Protein AF-A0A7C0TYN5-F1 (afdb_monomer)

Nearest PDB structures (foldseek):
  4kb2-assembly1_A  TM=3.632E-01  e=7.826E+00  Mycobacte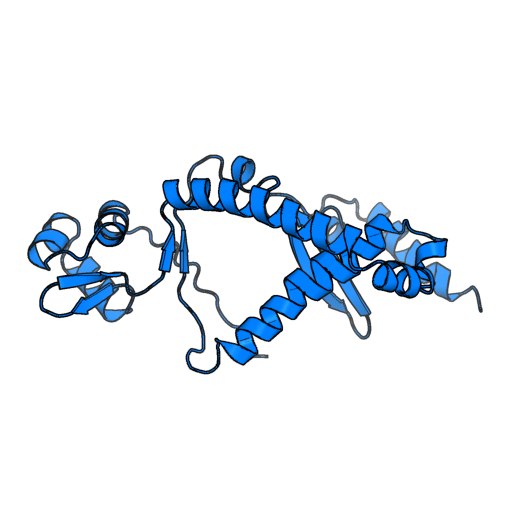rium tuberculosis
  4s3a-assembly1_A  TM=2.159E-01  e=8.878E+00  Thermus thermophilus HB8

Solvent-accessible surface area (backbone atoms only — not comparable to full-atom values): 12758 Å² total; per-residue (Å²): 134,85,83,79,80,77,76,77,74,82,65,95,55,64,62,66,50,58,56,50,32,71,77,42,68,41,42,60,72,62,50,54,75,62,40,57,65,70,61,51,53,48,35,43,75,70,49,53,30,40,81,55,96,77,24,37,28,64,56,48,52,70,40,52,55,74,52,51,55,49,49,44,57,51,48,51,58,52,48,50,52,50,50,52,50,47,65,71,69,44,56,69,54,56,60,57,56,70,70,41,75,63,54,83,80,49,54,69,68,60,52,46,42,49,51,47,51,35,43,46,60,44,55,45,39,52,54,48,46,45,68,72,70,36,79,88,43,101,70,80,64,71,52,65,60,80,59,93,63,49,50,70,62,36,48,94,64,43,68,48,70,45,77,48,76,57,92,96,42,74,46,72,39,70,40,47,76,62,53,85,53,90,34,78,67,49,34,58,74,67,65,79,42,55,73,66,58,48,49,50,54,50,47,61,64,55,63,58,76,74,62,87,126

Foldseek 3Di:
DDPDPPPPPPPPAQPVLQVVLLVHWAAPVVSCVRDPPVVVVVCCVVQQWDDDPRTIHGSAAEAEPVNLLVCQVVQVVVVVVVVVVCVVPVVVVLVVLVPDPCVVPDPSVVSCCCVPVAVPVAVVVVVVCCVPVVPPPPDGDYYYDDDPCNLVSLVVRDKYWDWDDDPPDIDIFIDRPSDQTPDPPSCVVVCVADPVRVVVVVVVVVVVVPDDD

Radius of gyration: 23.09 Å; Cα contacts (8 Å, |Δi|>4): 168; chains: 1; bounding box: 46×41×74 Å

Secondary structure (DSSP, 8-state):
------------S-HHHHHHHHH--EEHHHHHTTS-HHHHHHHHHTTSEEEETTEEEESSEEE-HHHHHHHHHHHHHHHHHHHHHHHHH-HHHHHHHTT-GGGGSS-HHHHHIIIIIIIIIIIIHHHHHHHHHSTT-S---EEE---TTHHHHHTTT-EEEEEEEETTEEEEEEEETTS---STTHHHHTT-S-HHHHHHHHHHHHGGGGS--

Sequence (213 aa):
MKTILIFLIVVSFSDVLILKLSESPISIENALRLVDKKSLDYLLQKGVLKEESGQI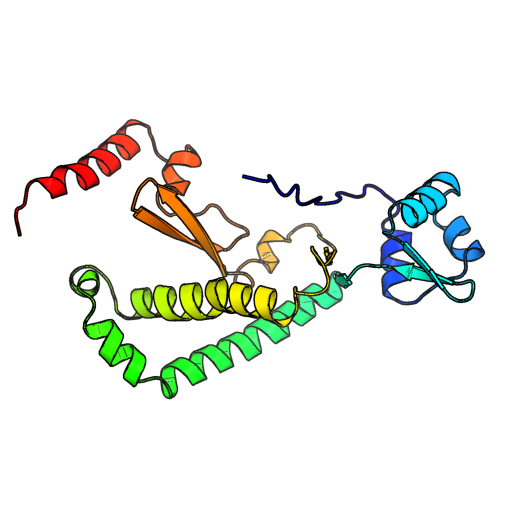KLNFCFTPWEDVLKLREIGVKYGEALAEYLIKNFRWVDDELKRLNCLRRSKLEYVRFAAVGCYALDLKFLTILENNWGKSRKFIPYAREIRDKWEEIAKDFYWGCHSAKFGNYIFYSFGNHAGSRNAFPDLVWSGKVGKEEAEVLGRALESKKTRKF

Mean predicted aligned error: 13.44 Å

Organism: Thermococcus litoralis (NCBI:txid2265)

pLDDT: mean 71.17, std 18.57, range [20.03, 96.44]

Structure (mmCIF, N/CA/C/O backbone):
data_AF-A0A7C0TYN5-F1
#
_entry.id   AF-A0A7C0TYN5-F1
#
loop_
_atom_site.group_PDB
_atom_site.id
_atom_site.type_symbol
_atom_site.label_atom_id
_atom_site.label_alt_id
_atom_site.label_comp_id
_atom_site.label_asym_id
_atom_site.label_entity_id
_atom_site.label_seq_id
_atom_site.pdbx_PDB_ins_code
_atom_site.Cartn_x
_atom_site.Cartn_y
_atom_site.Cartn_z
_atom_site.occupancy
_atom_site.B_iso_or_equiv
_atom_site.auth_seq_id
_atom_site.auth_comp_id
_atom_site.auth_asym_id
_atom_site.auth_atom_id
_atom_site.pdbx_PDB_model_num
ATOM 1 N N . MET A 1 1 ? -21.777 -2.979 -15.031 1.00 25.67 1 MET A N 1
ATOM 2 C CA . MET A 1 1 ? -20.542 -2.535 -14.351 1.00 25.67 1 MET A CA 1
ATOM 3 C C . MET A 1 1 ? -20.923 -2.232 -12.910 1.00 25.67 1 MET A C 1
ATOM 5 O O . MET A 1 1 ? -21.743 -1.349 -12.704 1.00 25.67 1 MET A O 1
ATOM 9 N N . LYS A 1 2 ? -20.498 -3.046 -11.937 1.00 20.41 2 LYS A N 1
ATOM 10 C CA . LYS A 1 2 ? -20.842 -2.801 -10.529 1.00 20.41 2 LYS A CA 1
ATOM 11 C C . LYS A 1 2 ? -19.862 -1.765 -9.996 1.00 20.41 2 LYS A C 1
ATOM 13 O O . LYS A 1 2 ? -18.687 -2.071 -9.838 1.00 20.41 2 LYS A O 1
ATOM 18 N N . THR A 1 3 ? -20.343 -0.546 -9.792 1.00 20.67 3 THR A N 1
ATOM 19 C CA . THR A 1 3 ? -19.619 0.507 -9.083 1.00 20.67 3 THR A CA 1
ATOM 20 C C . THR A 1 3 ? -19.311 -0.004 -7.681 1.00 20.67 3 THR A C 1
ATOM 22 O O . THR A 1 3 ? -20.220 -0.211 -6.878 1.00 20.67 3 THR A O 1
ATOM 25 N N . ILE A 1 4 ? -18.038 -0.285 -7.411 1.00 23.47 4 ILE A N 1
ATOM 26 C CA . ILE A 1 4 ? -17.562 -0.595 -6.067 1.00 23.47 4 ILE A CA 1
ATOM 27 C C . ILE A 1 4 ? -17.300 0.751 -5.407 1.00 23.47 4 ILE A C 1
ATOM 29 O O . ILE A 1 4 ? -16.353 1.457 -5.744 1.00 23.47 4 ILE A O 1
ATOM 33 N N . LEU A 1 5 ? -18.210 1.122 -4.513 1.00 20.03 5 LEU A N 1
ATOM 34 C CA . LEU A 1 5 ? -18.057 2.265 -3.633 1.00 20.03 5 LEU A CA 1
ATOM 35 C C . LEU A 1 5 ? -16.970 1.900 -2.612 1.00 20.03 5 LEU A C 1
ATOM 37 O O . LEU A 1 5 ? -17.215 1.128 -1.684 1.00 20.03 5 LEU A O 1
ATOM 41 N N . ILE A 1 6 ? -15.752 2.400 -2.813 1.00 27.56 6 ILE A N 1
ATOM 42 C CA . ILE A 1 6 ? -14.723 2.375 -1.775 1.00 27.56 6 ILE A CA 1
ATOM 43 C C . ILE A 1 6 ? -15.174 3.396 -0.739 1.00 27.56 6 ILE A C 1
ATOM 45 O O . ILE A 1 6 ? -15.086 4.603 -0.959 1.00 27.56 6 ILE A O 1
ATOM 49 N N . PHE A 1 7 ? -15.710 2.908 0.376 1.00 29.52 7 PHE A N 1
ATOM 50 C CA . PHE A 1 7 ? -15.892 3.729 1.560 1.00 29.52 7 PHE A CA 1
ATOM 51 C C . PHE A 1 7 ? -14.497 4.069 2.096 1.00 29.52 7 PHE A C 1
ATOM 53 O O . PHE A 1 7 ? -13.932 3.349 2.915 1.00 29.52 7 PHE A O 1
ATOM 60 N N . LEU A 1 8 ? -13.944 5.187 1.618 1.00 32.44 8 LEU A N 1
ATOM 61 C CA . LEU A 1 8 ? -13.081 6.022 2.438 1.00 32.44 8 LEU A CA 1
ATOM 62 C C . LEU A 1 8 ? -13.979 6.446 3.601 1.00 32.44 8 LEU A C 1
ATOM 64 O O . LEU A 1 8 ? -14.763 7.387 3.478 1.00 32.44 8 LEU A O 1
ATOM 68 N N . ILE A 1 9 ? -13.995 5.670 4.685 1.00 36.28 9 ILE A N 1
ATOM 69 C CA . ILE A 1 9 ? -14.694 6.117 5.877 1.00 36.28 9 ILE A CA 1
ATOM 70 C C . ILE A 1 9 ? -13.810 7.252 6.417 1.00 36.28 9 ILE A C 1
ATOM 72 O O . ILE A 1 9 ? -12.833 7.019 7.121 1.00 36.28 9 ILE A O 1
ATOM 76 N N . VAL A 1 10 ? -14.098 8.487 5.999 1.00 32.62 10 VAL A N 1
ATOM 77 C CA . VAL A 1 10 ? -13.673 9.696 6.711 1.00 32.62 10 VAL A CA 1
ATOM 78 C C . VAL A 1 10 ? -14.517 9.699 7.978 1.00 32.62 10 VAL A C 1
ATOM 80 O O . VAL A 1 10 ? -15.642 10.196 8.017 1.00 32.62 10 VAL A O 1
ATOM 83 N N . VAL A 1 11 ? -14.036 8.956 8.968 1.00 39.34 11 VAL A N 1
ATOM 84 C CA . VAL A 1 11 ? -14.734 8.692 10.223 1.00 39.34 11 VAL A CA 1
ATOM 85 C C . VAL A 1 11 ? -14.362 9.850 11.127 1.00 39.34 11 VAL A C 1
ATOM 87 O O . VAL A 1 11 ? -13.343 9.805 11.792 1.00 39.34 11 VAL A O 1
ATOM 90 N N . SER A 1 12 ? -15.174 10.906 11.132 1.00 38.81 12 SER A N 1
ATOM 91 C CA . SER A 1 12 ? -15.156 11.949 12.168 1.00 38.81 12 SER A CA 1
ATOM 92 C C . SER A 1 12 ? -15.635 11.357 13.511 1.00 38.81 12 SER A C 1
ATOM 94 O O . SER A 1 12 ? -16.656 11.765 14.063 1.00 38.81 12 SER A O 1
ATOM 96 N N . PHE A 1 13 ? -14.964 10.323 14.008 1.00 51.88 13 PHE A N 1
ATOM 97 C CA . PHE A 1 13 ? -15.187 9.765 15.338 1.00 51.88 13 PHE A CA 1
ATOM 98 C C . PHE A 1 13 ? -13.874 9.866 16.101 1.00 51.88 13 PHE A C 1
ATOM 100 O O . PHE A 1 13 ? -12.822 9.860 15.482 1.00 51.88 13 PHE A O 1
ATOM 107 N N . SER A 1 14 ? -13.962 9.968 17.429 1.00 59.72 14 SER A N 1
ATOM 108 C CA . SER A 1 14 ? -12.839 10.103 18.366 1.00 59.72 14 SER A CA 1
ATOM 109 C C . SER A 1 14 ? -11.591 9.328 17.915 1.00 59.72 14 SER A C 1
ATOM 111 O O . SER A 1 14 ? -11.487 8.122 18.160 1.00 59.72 14 SER A O 1
ATOM 113 N N . ASP A 1 15 ? -10.645 10.027 17.270 1.00 70.69 15 ASP A N 1
ATOM 114 C CA . ASP A 1 15 ? -9.353 9.480 16.822 1.00 70.69 15 ASP A CA 1
ATOM 115 C C . ASP A 1 15 ? -8.648 8.755 17.976 1.00 70.69 15 ASP A C 1
ATOM 117 O O . ASP A 1 15 ? -7.981 7.739 17.792 1.00 70.69 15 ASP A O 1
ATOM 121 N N . VAL A 1 16 ? -8.903 9.223 19.201 1.00 80.50 16 VAL A N 1
ATOM 122 C CA . VAL A 1 16 ? -8.422 8.660 20.460 1.00 80.50 16 VAL A CA 1
ATOM 123 C C . VAL A 1 16 ? -8.811 7.188 20.634 1.00 80.50 16 VAL A C 1
ATOM 125 O O . VAL A 1 16 ? -7.968 6.395 21.048 1.00 80.50 16 VAL A O 1
ATOM 128 N N . LEU A 1 17 ? -10.048 6.784 20.311 1.00 87.19 17 LEU A N 1
ATOM 129 C CA . LEU A 1 17 ? -10.463 5.381 20.445 1.00 87.19 17 LEU A CA 1
ATOM 130 C C . LEU A 1 17 ? -9.737 4.487 19.434 1.00 87.19 17 LEU A C 1
ATOM 132 O O . LEU A 1 17 ? -9.266 3.413 19.802 1.00 87.19 17 LEU A O 1
ATOM 136 N N . ILE A 1 18 ? -9.640 4.917 18.172 1.00 85.62 18 ILE A N 1
ATOM 137 C CA . ILE A 1 18 ? -8.990 4.134 17.111 1.00 85.62 18 ILE A CA 1
ATOM 138 C C . ILE A 1 18 ? -7.494 3.992 17.386 1.00 85.62 18 ILE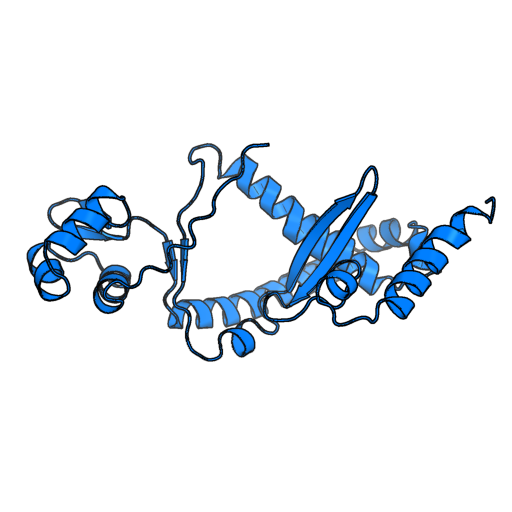 A C 1
ATOM 140 O O . ILE A 1 18 ? -6.975 2.877 17.321 1.00 85.62 18 ILE A O 1
ATOM 144 N N . LEU A 1 19 ? -6.826 5.085 17.769 1.00 83.44 19 LEU A N 1
ATOM 145 C CA . LEU A 1 19 ? -5.419 5.065 18.166 1.00 83.44 19 LEU A CA 1
ATOM 146 C C . LEU A 1 19 ? -5.208 4.130 19.360 1.00 83.44 19 LEU A C 1
ATOM 148 O O . LEU A 1 19 ? -4.352 3.250 19.300 1.00 83.44 19 LEU A O 1
ATOM 152 N N . LYS A 1 20 ? -6.050 4.213 20.400 1.00 88.44 20 LYS A N 1
ATOM 153 C CA . LYS A 1 20 ? -5.920 3.327 21.565 1.00 88.44 20 LYS A CA 1
ATOM 154 C C . LYS A 1 20 ? -6.106 1.851 21.214 1.00 88.44 20 LYS A C 1
ATOM 156 O O . LYS A 1 20 ? -5.341 1.006 21.671 1.00 88.44 20 LYS A O 1
ATOM 161 N N . LEU A 1 21 ? -7.096 1.548 20.379 1.00 90.75 21 LEU A N 1
ATOM 162 C CA . LEU A 1 21 ? -7.377 0.190 19.917 1.00 90.75 21 LEU A CA 1
ATOM 163 C C . LEU A 1 21 ? -6.322 -0.355 18.947 1.00 90.75 21 LEU A C 1
ATOM 165 O O . LEU A 1 21 ? -6.245 -1.572 18.768 1.00 90.75 21 LEU A O 1
ATOM 169 N N . SER A 1 22 ? -5.528 0.518 18.319 1.00 87.50 22 SER A N 1
ATOM 170 C CA . SER A 1 22 ? -4.391 0.108 17.492 1.00 87.50 22 SER A CA 1
ATOM 171 C C . SER A 1 22 ? -3.211 -0.409 18.315 1.00 87.50 22 SER A C 1
ATOM 173 O O . SER A 1 22 ? -2.481 -1.276 17.845 1.00 87.50 22 SER A O 1
ATOM 175 N N . GLU A 1 23 ? -3.069 0.055 19.561 1.00 89.25 23 GLU A N 1
ATOM 176 C CA . GLU A 1 23 ? -2.047 -0.432 20.491 1.00 89.25 23 GLU A CA 1
ATOM 177 C C . GLU A 1 23 ? -2.438 -1.787 21.092 1.00 89.25 23 GLU A C 1
ATOM 179 O O . GLU A 1 23 ? -1.615 -2.695 21.200 1.00 89.25 23 GLU A O 1
ATOM 184 N N . SER A 1 24 ? -3.694 -1.923 21.534 1.00 91.88 24 SER A N 1
ATOM 185 C CA . SER A 1 24 ? -4.192 -3.146 22.172 1.00 91.88 24 SER A CA 1
ATOM 186 C C . SER A 1 24 ? -5.725 -3.180 22.257 1.00 91.88 24 SER A C 1
ATOM 188 O O . SER A 1 24 ? -6.361 -2.124 22.314 1.00 91.88 24 SER A O 1
ATOM 190 N N . PRO A 1 25 ? -6.348 -4.374 22.311 1.00 95.31 25 PRO A N 1
ATOM 191 C CA . PRO A 1 25 ? -7.759 -4.503 22.666 1.00 95.31 25 PRO A CA 1
ATOM 192 C C . PRO A 1 25 ? -8.050 -3.917 24.055 1.00 95.31 25 PRO A C 1
ATOM 194 O O . PRO A 1 25 ? -7.267 -4.104 24.988 1.00 95.31 25 PRO A O 1
ATOM 197 N N . ILE A 1 26 ? -9.198 -3.258 24.220 1.00 96.25 26 ILE A N 1
ATOM 198 C CA . ILE A 1 26 ? -9.616 -2.657 25.501 1.00 96.25 26 ILE A CA 1
ATOM 199 C C . ILE A 1 26 ? -10.992 -3.174 25.928 1.00 96.25 26 ILE A C 1
ATOM 201 O O . ILE A 1 26 ? -11.762 -3.656 25.105 1.00 96.25 26 ILE A O 1
ATOM 205 N N . SER A 1 27 ? -11.337 -3.067 27.211 1.00 96.44 27 SER A N 1
ATOM 206 C CA . SER A 1 27 ? -12.680 -3.421 27.692 1.00 96.44 27 SER A CA 1
ATOM 207 C C . SER A 1 27 ? -13.756 -2.452 27.180 1.00 96.44 27 SER A C 1
ATOM 209 O O . SER A 1 27 ? -13.472 -1.287 26.890 1.00 96.44 27 SER A O 1
ATOM 211 N N . ILE A 1 28 ? -15.014 -2.908 27.146 1.00 93.81 28 ILE A N 1
ATOM 212 C CA . ILE A 1 28 ? -16.179 -2.058 26.828 1.00 93.81 28 ILE A CA 1
ATOM 213 C C . ILE A 1 28 ? -16.233 -0.835 27.755 1.00 93.81 28 ILE A C 1
ATOM 215 O O . ILE A 1 28 ? -16.474 0.280 27.300 1.00 93.81 28 ILE A O 1
ATOM 219 N N . GLU A 1 29 ? -15.954 -1.023 29.048 1.00 94.62 29 GLU A N 1
ATOM 220 C CA . GLU A 1 29 ? -15.945 0.065 30.030 1.00 94.62 29 GLU A CA 1
ATOM 221 C C . GLU A 1 29 ? -14.910 1.144 29.681 1.00 94.62 29 GLU A C 1
ATOM 223 O O . GLU A 1 29 ? -15.222 2.332 29.713 1.00 94.62 29 GLU A O 1
ATOM 228 N N . ASN A 1 30 ? -13.698 0.745 29.283 1.00 94.50 30 ASN A N 1
ATOM 229 C CA . ASN A 1 30 ? -12.665 1.690 28.866 1.00 94.50 30 ASN A CA 1
ATOM 230 C C . ASN A 1 30 ? -13.026 2.388 27.550 1.00 94.50 30 ASN A C 1
ATOM 232 O O . ASN A 1 30 ? -12.763 3.580 27.410 1.00 94.50 30 ASN A O 1
ATOM 236 N N . ALA A 1 31 ? -13.666 1.687 26.609 1.00 92.19 31 ALA A N 1
ATOM 237 C CA . ALA A 1 31 ? -14.149 2.298 25.373 1.00 92.19 31 ALA A CA 1
ATOM 238 C C . ALA A 1 31 ? -15.224 3.368 25.645 1.00 92.19 31 ALA A C 1
ATOM 240 O O . ALA A 1 31 ? -15.156 4.457 25.078 1.00 92.19 31 ALA A O 1
ATOM 241 N N . LEU A 1 32 ? -16.156 3.111 26.571 1.00 92.94 32 LEU A N 1
ATOM 242 C CA . LEU A 1 32 ? -17.206 4.060 26.973 1.00 92.94 32 LEU A CA 1
ATOM 243 C C . LEU A 1 32 ? -16.678 5.305 27.711 1.00 92.94 32 LEU A C 1
ATOM 245 O O . LEU A 1 32 ? -17.401 6.290 27.840 1.00 92.94 32 LEU A O 1
ATOM 249 N N . ARG A 1 33 ? -15.422 5.291 28.180 1.00 93.44 33 ARG A N 1
ATOM 250 C CA . ARG A 1 33 ? -14.734 6.492 28.695 1.00 93.44 33 ARG A CA 1
ATOM 251 C C . ARG A 1 33 ? -14.182 7.384 27.576 1.00 93.44 33 ARG A C 1
ATOM 253 O O . ARG A 1 33 ? -13.873 8.542 27.834 1.00 93.44 33 ARG A O 1
ATOM 260 N N . LEU A 1 34 ? -14.031 6.850 26.360 1.00 89.81 34 LEU A N 1
ATOM 261 C CA . LEU A 1 34 ? -13.448 7.540 25.200 1.00 89.81 34 LEU A CA 1
ATOM 262 C C . LEU A 1 34 ? -14.495 8.002 24.181 1.00 89.81 34 LEU A C 1
ATOM 264 O O . LEU A 1 34 ? -14.251 8.952 23.435 1.00 89.81 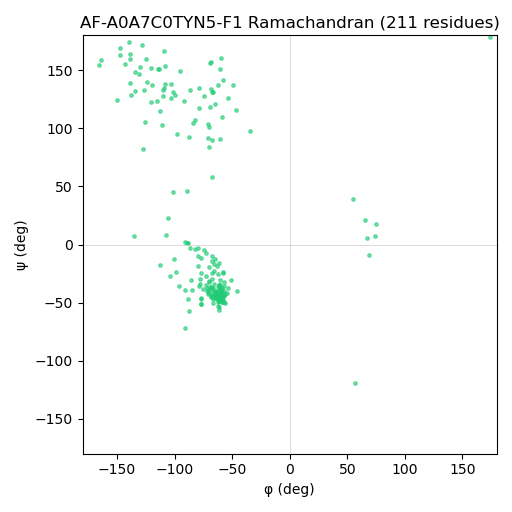34 LEU A O 1
ATOM 268 N N . VAL A 1 35 ? -15.632 7.308 24.115 1.00 89.44 35 VAL A N 1
ATOM 269 C CA . VAL A 1 35 ? -16.749 7.601 23.211 1.00 89.44 35 VAL A CA 1
ATOM 270 C C . VAL A 1 35 ? -18.081 7.340 23.899 1.00 89.44 35 VAL A C 1
ATOM 272 O O . VAL A 1 35 ? -18.180 6.512 24.802 1.00 89.44 35 VAL A O 1
ATOM 275 N N . ASP A 1 36 ? -19.133 8.007 23.435 1.00 90.50 36 ASP A N 1
ATOM 276 C CA . ASP A 1 36 ? -20.482 7.725 23.905 1.00 90.50 36 ASP A CA 1
ATOM 277 C C . ASP A 1 36 ? -20.977 6.347 23.423 1.00 90.50 36 ASP A C 1
ATOM 279 O O . ASP A 1 36 ? -20.546 5.809 22.396 1.00 90.50 36 ASP A O 1
ATOM 283 N N . LYS A 1 37 ? -21.938 5.783 24.161 1.00 92.81 37 LYS A N 1
ATOM 284 C CA . LYS A 1 37 ? -22.496 4.454 23.886 1.00 92.81 37 LYS A CA 1
ATOM 285 C C . LYS A 1 37 ? -23.080 4.325 22.477 1.00 92.81 37 LYS A C 1
ATOM 287 O O . LYS A 1 37 ? -22.880 3.302 21.833 1.00 92.81 37 LYS A O 1
ATOM 292 N N . LYS A 1 38 ? -23.768 5.357 21.974 1.00 90.94 38 LYS A N 1
ATOM 293 C CA . LYS A 1 38 ? -24.406 5.317 20.650 1.00 90.94 38 LYS A CA 1
ATOM 294 C C . LYS A 1 38 ? -23.353 5.209 19.546 1.00 90.94 38 LYS A C 1
ATOM 296 O O . LYS A 1 38 ? -23.543 4.447 18.599 1.00 90.94 38 LYS A O 1
ATOM 301 N N . SER A 1 39 ? -22.242 5.933 19.680 1.00 86.88 39 SER A N 1
ATOM 302 C CA . SER A 1 39 ? -21.096 5.829 18.771 1.00 86.88 39 SER A CA 1
ATOM 303 C C . SER A 1 39 ? -20.430 4.454 18.838 1.00 86.88 39 SER A C 1
ATOM 305 O O . SER A 1 39 ? -20.151 3.862 17.794 1.00 86.88 39 SER A O 1
ATOM 307 N N . LEU A 1 40 ? -20.217 3.912 20.042 1.00 89.69 40 LEU A N 1
ATOM 308 C CA . LEU A 1 40 ? -19.617 2.586 20.219 1.00 89.69 40 LEU A CA 1
ATOM 309 C C . LEU A 1 40 ? -20.472 1.474 19.590 1.00 89.69 40 LEU A C 1
ATOM 311 O O . LEU A 1 40 ? -19.963 0.670 18.805 1.00 89.69 40 LEU A O 1
ATOM 315 N N . ASP A 1 41 ? -21.776 1.481 19.877 1.00 91.44 41 ASP A N 1
ATOM 316 C CA . ASP A 1 41 ? -22.745 0.523 19.338 1.00 91.44 41 ASP A CA 1
ATOM 317 C C . ASP A 1 41 ? -22.791 0.594 17.804 1.00 91.44 41 ASP A C 1
ATOM 319 O O . ASP A 1 41 ? -22.803 -0.436 17.126 1.00 91.44 41 ASP A O 1
ATOM 323 N N . TYR A 1 42 ? -22.742 1.804 17.234 1.00 86.31 42 TYR A N 1
ATOM 324 C CA . TYR A 1 42 ? -22.676 2.000 15.785 1.00 86.31 42 TYR A CA 1
ATOM 325 C C . TYR A 1 42 ? -21.420 1.363 15.172 1.00 86.31 42 TYR A C 1
ATOM 327 O O . TYR A 1 42 ? -21.513 0.665 14.160 1.00 86.31 42 TYR A O 1
ATOM 335 N N . LEU A 1 43 ? -20.245 1.564 15.775 1.00 85.44 43 LEU A N 1
ATOM 336 C CA . LEU A 1 43 ? -18.982 1.027 15.258 1.00 85.44 43 LEU A CA 1
ATOM 337 C C . LEU A 1 43 ? -18.928 -0.510 15.312 1.00 85.44 43 LEU A C 1
ATOM 339 O O . LEU A 1 43 ? -18.424 -1.138 14.375 1.00 85.44 43 LEU A O 1
ATOM 343 N N . LEU A 1 44 ? -19.492 -1.117 16.361 1.00 89.62 44 LEU A N 1
ATOM 344 C CA . LEU A 1 44 ? -19.674 -2.570 16.463 1.00 89.62 44 LEU A CA 1
ATOM 345 C C . LEU A 1 44 ? -20.678 -3.078 15.418 1.00 89.62 44 LEU A C 1
ATOM 347 O O . LEU A 1 44 ? -20.382 -4.018 14.681 1.00 89.62 44 LEU A O 1
ATOM 351 N N . GLN A 1 45 ? -21.828 -2.410 15.276 1.00 87.62 45 GLN A N 1
ATOM 352 C CA . GLN A 1 45 ? -22.858 -2.769 14.295 1.00 87.62 45 GLN A CA 1
ATOM 353 C C . GLN A 1 45 ? -22.334 -2.705 12.852 1.00 87.62 45 GLN A C 1
ATOM 355 O O . GLN A 1 45 ? -22.700 -3.530 12.014 1.00 87.62 45 GLN A O 1
ATOM 360 N N . LYS A 1 46 ? -21.477 -1.726 12.540 1.00 80.81 46 LYS A N 1
ATOM 361 C CA . LYS A 1 46 ? -20.845 -1.587 11.219 1.00 80.81 46 LYS A CA 1
ATOM 362 C C . LYS A 1 46 ? -19.658 -2.525 11.008 1.00 80.81 46 LYS A C 1
ATOM 364 O O . LYS A 1 46 ? -19.098 -2.535 9.914 1.00 80.81 46 LYS A O 1
ATOM 369 N N . GLY A 1 47 ? -19.278 -3.309 12.018 1.00 81.50 47 GLY A N 1
ATOM 370 C CA . GLY A 1 47 ? -18.140 -4.218 11.950 1.00 81.50 47 GLY A CA 1
ATOM 371 C C . GLY A 1 47 ? -16.800 -3.498 11.810 1.00 81.50 47 GLY A C 1
ATOM 372 O O . GLY A 1 47 ? -15.843 -4.108 11.338 1.00 81.50 47 GLY A O 1
ATOM 373 N N . VAL A 1 48 ? -16.734 -2.217 12.194 1.00 82.88 48 VAL A N 1
ATOM 374 C CA . VAL A 1 48 ? -15.481 -1.453 12.320 1.00 82.88 48 VAL A CA 1
ATOM 375 C C . VAL A 1 48 ? -14.718 -1.951 13.546 1.00 82.88 48 VAL A C 1
ATOM 377 O O . VAL A 1 48 ? -13.503 -2.141 13.503 1.00 82.88 48 VAL A O 1
ATOM 380 N N . LEU A 1 49 ? -15.461 -2.227 14.617 1.00 89.12 49 LEU A N 1
ATOM 381 C CA . LEU A 1 49 ? -14.972 -2.862 15.830 1.00 89.12 49 LEU A CA 1
ATOM 382 C C . LEU A 1 49 ? -15.500 -4.292 15.921 1.00 89.12 49 LEU A C 1
ATOM 384 O O . LEU A 1 49 ? -16.561 -4.614 15.383 1.00 89.12 49 LEU A O 1
ATOM 388 N N . LYS A 1 50 ? -14.757 -5.148 16.618 1.00 93.50 50 LYS A N 1
ATOM 389 C CA . LYS A 1 50 ? -15.173 -6.507 16.962 1.00 93.50 50 LYS A CA 1
ATOM 390 C C . LYS A 1 50 ? -15.039 -6.699 18.463 1.00 93.50 50 LYS A C 1
ATOM 392 O O . LYS A 1 50 ? -13.995 -6.378 19.028 1.00 93.50 50 LYS A O 1
ATOM 397 N N . GLU A 1 51 ? -16.073 -7.265 19.070 1.00 94.88 51 GLU A N 1
ATOM 398 C CA . GLU A 1 51 ? -15.995 -7.795 20.424 1.00 94.88 51 GLU A CA 1
ATOM 399 C C . GLU A 1 51 ? -15.495 -9.245 20.393 1.00 94.88 51 GLU A C 1
ATOM 401 O O . GLU A 1 51 ? -15.945 -10.067 19.588 1.00 94.88 51 GLU A O 1
ATOM 406 N N . GLU A 1 52 ? -14.531 -9.553 21.251 1.00 93.12 52 GLU A N 1
ATOM 407 C CA . GLU A 1 52 ? -13.989 -10.892 21.436 1.00 93.12 52 GLU A CA 1
ATOM 408 C C . GLU A 1 52 ? -13.521 -11.035 22.885 1.00 93.12 52 GLU A C 1
ATOM 410 O O . 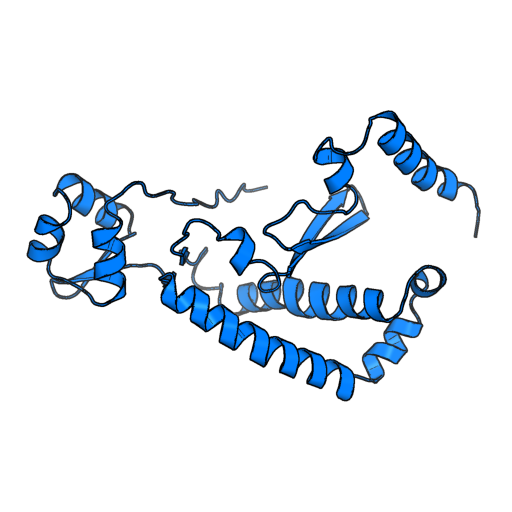GLU A 1 52 ? -12.736 -10.225 23.373 1.00 93.12 52 GLU A O 1
ATOM 415 N N . SER A 1 53 ? -14.027 -12.051 23.589 1.00 90.75 53 SER A N 1
ATOM 416 C CA . SER A 1 53 ? -13.648 -12.339 24.981 1.00 90.75 53 SER A CA 1
ATOM 417 C C . SER A 1 53 ? -13.821 -11.148 25.945 1.00 90.75 53 SER A C 1
ATOM 419 O O . SER A 1 53 ? -12.980 -10.917 26.809 1.00 90.75 53 SER A O 1
ATOM 421 N N . GLY A 1 54 ? -14.899 -10.367 25.788 1.00 88.44 54 GLY A N 1
ATOM 422 C CA . GLY A 1 54 ? -15.194 -9.191 26.625 1.00 88.44 54 GLY A CA 1
ATOM 423 C C . GLY A 1 54 ? -14.314 -7.963 26.346 1.00 88.44 54 GLY A C 1
ATOM 424 O O . GLY A 1 54 ? -14.384 -6.967 27.070 1.00 88.44 54 GLY A O 1
ATOM 425 N N . GLN A 1 55 ? -13.487 -8.019 25.301 1.00 95.75 55 GLN A N 1
ATOM 426 C CA . GLN A 1 55 ? -12.675 -6.906 24.823 1.00 95.75 55 GLN A CA 1
ATOM 427 C C . GLN A 1 55 ? -13.138 -6.464 23.439 1.00 95.75 55 GLN A C 1
ATOM 429 O O . GLN A 1 55 ? -13.627 -7.256 22.638 1.00 95.75 55 GLN A O 1
ATOM 434 N N . ILE A 1 56 ? -12.938 -5.188 23.145 1.00 95.19 56 ILE A N 1
ATOM 435 C CA . ILE A 1 56 ? -13.166 -4.580 21.843 1.00 95.19 56 ILE A CA 1
ATOM 436 C C . ILE A 1 56 ? -11.814 -4.384 21.161 1.00 95.19 56 ILE A C 1
ATOM 438 O O . ILE A 1 56 ? -10.848 -3.946 21.787 1.00 95.19 56 ILE A O 1
ATOM 442 N N . LYS A 1 57 ? -11.757 -4.678 19.863 1.00 94.69 57 LYS A N 1
ATOM 443 C CA . LYS A 1 57 ? -10.596 -4.430 19.001 1.00 94.69 57 LYS A CA 1
ATOM 444 C C . LYS A 1 57 ? -11.005 -3.898 17.632 1.00 94.69 57 LYS A C 1
ATOM 446 O O . LYS A 1 57 ? -12.163 -4.033 17.229 1.00 94.69 57 LYS A O 1
ATOM 451 N N . LEU A 1 58 ? -10.043 -3.341 16.897 1.00 89.69 58 LEU A N 1
ATOM 452 C CA . LEU A 1 58 ? -10.235 -3.011 15.485 1.00 89.69 58 LEU A CA 1
ATOM 453 C C . LEU A 1 58 ? -10.500 -4.288 14.680 1.00 89.69 58 LEU A C 1
ATOM 455 O O . LEU A 1 58 ? -9.841 -5.314 14.862 1.00 89.69 58 LEU A O 1
ATOM 459 N N . ASN A 1 59 ? -11.458 -4.217 13.761 1.00 87.62 59 ASN A N 1
ATOM 460 C CA . ASN A 1 59 ? -11.780 -5.304 12.836 1.00 87.62 59 ASN A CA 1
ATOM 461 C C . ASN A 1 59 ? -11.274 -5.015 11.409 1.00 87.62 59 ASN A C 1
ATOM 463 O O . ASN A 1 59 ? -11.783 -5.541 10.418 1.00 87.62 59 ASN A O 1
ATOM 467 N N . PHE A 1 60 ? -10.268 -4.150 11.305 1.00 79.19 60 PHE A N 1
ATOM 468 C CA . PHE A 1 60 ? -9.614 -3.752 10.067 1.00 79.19 60 PHE A CA 1
ATOM 469 C C . PHE A 1 60 ? -8.133 -3.466 10.327 1.00 79.19 60 PHE A C 1
ATOM 471 O O . PHE A 1 60 ? -7.715 -3.307 11.474 1.00 79.19 60 PHE A O 1
ATOM 478 N N . CYS A 1 61 ? -7.334 -3.423 9.261 1.00 76.50 61 CYS A N 1
ATOM 479 C CA . CYS A 1 61 ? -5.928 -3.056 9.377 1.00 76.50 61 CYS A CA 1
ATOM 480 C C . CYS A 1 61 ? -5.815 -1.534 9.495 1.00 76.50 61 CYS A C 1
ATOM 482 O O . CYS A 1 61 ? -6.213 -0.817 8.578 1.00 76.50 61 CYS A O 1
ATOM 484 N N . PHE A 1 62 ? -5.293 -1.050 10.617 1.00 79.00 62 PHE A N 1
ATOM 485 C CA . PHE A 1 62 ? -4.975 0.357 10.812 1.00 79.00 62 PHE A CA 1
ATOM 486 C C . PHE A 1 62 ? -3.461 0.537 10.827 1.00 79.00 62 PHE A C 1
ATOM 488 O O . PHE A 1 62 ? -2.761 -0.234 11.478 1.00 79.00 62 PHE A O 1
ATOM 495 N N . THR A 1 63 ? -2.962 1.538 10.109 1.00 77.06 63 THR A N 1
ATOM 496 C CA . THR A 1 63 ? -1.552 1.936 10.146 1.00 77.06 63 THR A CA 1
ATOM 497 C C . THR A 1 63 ? -1.437 3.306 10.817 1.00 77.06 63 THR A C 1
ATOM 499 O O . THR A 1 63 ? -1.753 4.312 10.170 1.00 77.06 63 THR A O 1
ATOM 502 N N . PRO A 1 64 ? -1.004 3.357 12.090 1.00 81.00 64 PRO A N 1
ATOM 503 C CA . PRO A 1 64 ? -0.675 4.607 12.765 1.00 81.00 64 PRO A CA 1
ATOM 504 C C . PRO A 1 64 ? 0.443 5.363 12.043 1.00 81.00 64 PRO A C 1
ATOM 506 O O . PRO A 1 64 ? 1.208 4.782 11.264 1.00 81.00 64 PRO A O 1
ATOM 509 N N . TRP A 1 65 ? 0.565 6.661 12.302 1.00 79.94 65 TRP A N 1
ATOM 510 C CA . TRP A 1 65 ? 1.499 7.523 11.576 1.00 79.94 65 TRP A CA 1
ATOM 511 C C . TRP A 1 65 ? 2.965 7.086 11.681 1.00 79.94 65 TRP A C 1
ATOM 513 O O . TRP A 1 65 ? 3.709 7.039 10.704 1.00 79.94 65 TRP A O 1
ATOM 523 N N . GLU A 1 66 ? 3.384 6.712 12.874 1.00 83.31 66 GLU A N 1
ATOM 524 C CA . GLU A 1 66 ? 4.693 6.162 13.198 1.00 83.31 66 GLU A CA 1
ATOM 525 C C . GLU A 1 66 ? 5.005 4.897 12.394 1.00 83.31 66 GLU A C 1
ATOM 527 O O . GLU A 1 66 ? 6.143 4.704 11.966 1.00 83.31 66 GLU A O 1
ATOM 532 N N . ASP A 1 67 ? 4.001 4.067 12.119 1.00 83.12 67 ASP A N 1
ATOM 533 C CA . ASP A 1 67 ? 4.170 2.889 11.276 1.00 83.12 67 ASP A CA 1
ATOM 534 C C . ASP A 1 67 ? 4.209 3.256 9.794 1.00 83.12 67 ASP A C 1
ATOM 536 O O . ASP A 1 67 ? 4.987 2.664 9.050 1.00 83.12 67 ASP A O 1
ATOM 540 N N . VAL A 1 68 ? 3.468 4.280 9.360 1.00 78.31 68 VAL A N 1
ATOM 541 C CA . VAL A 1 68 ? 3.606 4.849 8.009 1.00 78.31 68 VAL A CA 1
ATOM 542 C C . VAL A 1 68 ? 5.045 5.323 7.763 1.00 78.31 68 VAL A C 1
ATOM 544 O O . VAL A 1 68 ? 5.620 5.023 6.715 1.00 78.31 68 VAL A O 1
ATOM 547 N N . LEU A 1 69 ? 5.658 6.014 8.729 1.00 82.62 69 LEU A N 1
ATOM 548 C CA . LEU A 1 69 ? 7.045 6.483 8.622 1.00 82.62 69 LEU A CA 1
ATOM 549 C C . LEU A 1 69 ? 8.048 5.322 8.547 1.00 82.62 69 LEU A C 1
ATOM 551 O O . LEU A 1 69 ? 8.952 5.348 7.710 1.00 82.62 69 LEU A O 1
ATOM 555 N N . LYS A 1 70 ? 7.859 4.273 9.357 1.00 85.19 70 LYS A N 1
ATOM 556 C CA . LYS A 1 70 ? 8.687 3.055 9.289 1.00 85.19 70 LYS A CA 1
ATOM 557 C C . LYS A 1 70 ? 8.513 2.323 7.962 1.00 85.19 70 LYS A C 1
ATOM 559 O O . LYS A 1 70 ? 9.495 1.902 7.357 1.00 85.19 70 LYS A O 1
ATOM 564 N N . LEU A 1 71 ? 7.274 2.179 7.488 1.00 78.62 71 LEU A N 1
ATOM 565 C CA . LEU A 1 71 ? 6.976 1.558 6.198 1.00 78.62 71 LEU A CA 1
ATOM 566 C C . LEU A 1 71 ? 7.619 2.330 5.051 1.00 78.62 71 LEU A C 1
ATOM 568 O O . LEU A 1 71 ? 8.079 1.704 4.101 1.00 78.62 71 LEU A O 1
ATOM 572 N N . ARG A 1 72 ? 7.706 3.660 5.151 1.00 78.31 72 ARG A N 1
ATOM 573 C CA . ARG A 1 72 ? 8.463 4.476 4.202 1.00 78.31 72 ARG A CA 1
ATOM 574 C C . ARG A 1 72 ? 9.939 4.121 4.192 1.00 78.31 72 ARG A C 1
ATOM 576 O O . ARG A 1 72 ? 10.481 3.836 3.129 1.00 78.31 72 ARG A O 1
ATOM 583 N N . GLU A 1 73 ? 10.581 4.127 5.353 1.00 83.12 73 GLU A N 1
ATOM 584 C CA . GLU A 1 73 ? 12.008 3.811 5.469 1.00 83.12 73 GLU A CA 1
ATOM 585 C C . GLU A 1 73 ? 12.327 2.403 4.940 1.00 83.12 73 GLU A C 1
ATOM 587 O O . GLU A 1 73 ? 13.203 2.224 4.091 1.00 83.12 73 GLU A O 1
ATOM 592 N N . ILE A 1 74 ? 11.561 1.409 5.395 1.00 83.19 74 ILE A N 1
ATOM 593 C CA . ILE A 1 74 ? 11.689 0.009 4.982 1.00 83.19 74 ILE A CA 1
ATOM 594 C C . ILE A 1 74 ? 11.402 -0.122 3.482 1.00 83.19 74 ILE A C 1
ATOM 596 O O . ILE A 1 74 ? 12.187 -0.721 2.747 1.00 83.19 74 ILE A O 1
ATOM 600 N N . GLY A 1 75 ? 10.292 0.450 3.018 1.00 80.50 75 GLY A N 1
ATOM 601 C CA . GLY A 1 75 ? 9.833 0.351 1.638 1.00 80.50 75 GLY A CA 1
ATOM 602 C C . GLY A 1 75 ? 10.826 0.939 0.642 1.00 80.50 75 GLY A C 1
ATOM 603 O O . GLY A 1 75 ? 11.110 0.290 -0.361 1.00 80.50 75 GLY A O 1
ATOM 604 N N . VAL A 1 76 ? 11.409 2.106 0.938 1.00 80.56 76 VAL A N 1
ATOM 605 C CA . VAL A 1 76 ? 12.456 2.711 0.096 1.00 80.56 76 VAL A CA 1
ATOM 606 C C . VAL A 1 76 ? 13.679 1.798 0.042 1.00 80.56 76 VAL A C 1
ATOM 608 O O . VAL A 1 76 ? 14.078 1.382 -1.042 1.00 80.56 76 VAL A O 1
ATOM 611 N N . LYS A 1 77 ? 14.209 1.392 1.202 1.00 83.88 77 LYS A N 1
ATOM 612 C CA . LYS A 1 77 ? 15.415 0.555 1.283 1.00 83.88 77 LYS A CA 1
ATOM 613 C C . LYS A 1 77 ? 15.280 -0.755 0.504 1.00 83.88 77 LYS A C 1
ATOM 615 O O . LYS A 1 77 ? 16.161 -1.122 -0.273 1.00 83.88 77 LYS A O 1
ATOM 620 N N . TYR A 1 78 ? 14.197 -1.496 0.733 1.00 83.69 78 TYR A N 1
ATOM 621 C CA . TYR A 1 78 ? 13.996 -2.785 0.070 1.00 83.69 78 TYR A CA 1
ATOM 622 C C . TYR A 1 78 ? 13.523 -2.629 -1.378 1.00 83.69 78 TYR A C 1
ATOM 624 O O . TYR A 1 78 ? 13.847 -3.476 -2.210 1.00 83.69 78 TYR A O 1
ATOM 632 N N . GLY A 1 79 ? 12.802 -1.552 -1.695 1.00 81.00 79 GLY A N 1
ATOM 633 C CA . GLY A 1 79 ? 12.406 -1.212 -3.059 1.00 81.00 79 GLY A CA 1
ATOM 634 C C . GLY A 1 79 ? 13.612 -0.918 -3.950 1.00 81.00 79 GLY A C 1
ATOM 635 O O . GLY A 1 79 ? 13.707 -1.474 -5.044 1.00 81.00 79 GLY A O 1
ATOM 636 N N . GLU A 1 80 ? 14.567 -0.123 -3.463 1.00 83.25 80 GLU A N 1
ATOM 637 C CA . GLU A 1 80 ? 15.831 0.152 -4.156 1.00 83.25 80 GLU A CA 1
ATOM 638 C C . GLU A 1 80 ? 16.646 -1.129 -4.357 1.00 83.25 80 GLU A C 1
ATOM 640 O O . GLU A 1 80 ? 17.035 -1.441 -5.483 1.00 83.25 80 GLU A O 1
ATOM 645 N N . ALA A 1 81 ? 16.812 -1.938 -3.305 1.00 85.75 81 ALA A N 1
ATOM 646 C CA . ALA A 1 81 ? 17.531 -3.208 -3.399 1.00 85.75 81 ALA A CA 1
ATOM 647 C C . ALA A 1 81 ? 16.889 -4.178 -4.411 1.00 85.75 81 ALA A C 1
ATOM 649 O O . ALA A 1 81 ? 17.590 -4.847 -5.176 1.00 85.75 81 ALA A O 1
ATOM 650 N N . LEU A 1 82 ? 15.552 -4.248 -4.451 1.00 84.19 82 LEU A N 1
ATOM 651 C CA . LEU A 1 82 ? 14.831 -5.038 -5.448 1.00 84.19 82 LEU A CA 1
ATOM 652 C C . LEU A 1 82 ? 15.064 -4.487 -6.860 1.00 84.19 82 LEU A C 1
ATOM 654 O O . LEU A 1 82 ? 15.333 -5.261 -7.778 1.00 84.19 82 LEU A O 1
ATOM 658 N N . ALA A 1 83 ? 14.992 -3.168 -7.044 1.00 81.06 83 ALA A N 1
ATOM 659 C CA . ALA A 1 83 ? 15.235 -2.538 -8.337 1.00 81.06 83 ALA A CA 1
ATOM 660 C C . ALA A 1 83 ? 16.659 -2.820 -8.850 1.00 81.06 83 ALA A C 1
ATOM 662 O O . ALA A 1 83 ? 16.826 -3.233 -10.001 1.00 81.06 83 ALA A O 1
ATOM 663 N N . GLU A 1 84 ? 17.675 -2.682 -7.996 1.00 85.44 84 GLU A N 1
ATOM 664 C CA . GLU A 1 84 ? 19.065 -3.016 -8.320 1.00 85.44 84 GLU A CA 1
ATOM 665 C C . GLU A 1 84 ? 19.230 -4.493 -8.682 1.00 85.44 84 GLU A C 1
ATOM 667 O O . GLU A 1 84 ? 19.873 -4.828 -9.685 1.00 85.44 84 GLU A O 1
ATOM 672 N N . TYR A 1 85 ? 18.614 -5.387 -7.902 1.00 87.62 85 TYR A N 1
ATOM 673 C CA . TYR A 1 85 ? 18.625 -6.817 -8.184 1.00 87.62 85 TYR A CA 1
ATOM 674 C C . TYR A 1 85 ? 18.028 -7.117 -9.563 1.00 87.62 85 TYR A C 1
ATOM 676 O O . TYR A 1 85 ? 18.631 -7.860 -10.343 1.00 87.62 85 TYR A O 1
ATOM 684 N N . LEU A 1 86 ? 16.879 -6.521 -9.894 1.00 83.62 86 LEU A N 1
ATOM 685 C CA . LEU A 1 86 ? 16.228 -6.706 -11.191 1.00 83.62 86 LEU A CA 1
ATOM 686 C C . LEU A 1 86 ? 17.111 -6.191 -12.332 1.00 83.62 86 LEU A C 1
ATOM 688 O O . LEU A 1 86 ? 17.337 -6.916 -13.297 1.00 83.62 86 LEU A O 1
ATOM 692 N N . ILE A 1 87 ? 17.685 -4.993 -12.201 1.00 79.50 87 ILE A N 1
ATOM 693 C CA . ILE A 1 87 ? 18.594 -4.424 -13.210 1.00 79.50 87 ILE A CA 1
ATOM 694 C C . ILE A 1 87 ? 19.812 -5.330 -13.432 1.00 79.50 87 ILE A C 1
ATOM 696 O O . ILE A 1 87 ? 20.207 -5.575 -14.573 1.00 79.50 87 ILE A O 1
ATOM 700 N N . LYS A 1 88 ? 20.411 -5.849 -12.354 1.00 84.88 88 LYS A N 1
ATOM 701 C CA . LYS A 1 88 ? 21.621 -6.677 -12.435 1.00 84.88 88 LYS A CA 1
ATOM 702 C C . LYS A 1 88 ? 21.354 -8.045 -13.059 1.00 84.88 88 LYS A C 1
ATOM 704 O O . LYS A 1 88 ? 22.175 -8.523 -13.844 1.00 84.88 88 LYS A O 1
ATOM 709 N N . ASN A 1 89 ? 20.240 -8.678 -12.695 1.00 85.50 89 ASN A N 1
ATOM 710 C CA . ASN A 1 89 ? 19.999 -10.087 -13.004 1.00 85.50 89 ASN A CA 1
ATOM 711 C C . ASN A 1 89 ? 19.112 -10.296 -14.234 1.00 85.50 89 ASN A C 1
ATOM 713 O O . ASN A 1 89 ? 19.169 -11.358 -14.850 1.00 85.50 89 ASN A O 1
ATOM 717 N N . PHE A 1 90 ? 18.284 -9.323 -14.619 1.00 82.31 90 PHE A N 1
ATOM 718 C CA . PHE A 1 90 ? 17.273 -9.524 -15.661 1.00 82.31 90 PHE A CA 1
ATOM 719 C C . PHE A 1 90 ? 17.723 -8.925 -16.998 1.00 82.31 90 PHE A C 1
ATOM 721 O O . PHE A 1 90 ? 16.954 -8.275 -17.698 1.00 82.31 90 PHE A O 1
ATOM 728 N N . ARG A 1 91 ? 18.981 -9.171 -17.392 1.00 81.56 91 ARG A N 1
ATOM 729 C CA . ARG A 1 91 ? 19.539 -8.675 -18.668 1.00 81.56 91 ARG A CA 1
ATOM 730 C C . ARG A 1 91 ? 18.733 -9.120 -19.890 1.00 81.56 91 ARG A C 1
ATOM 732 O O . ARG A 1 91 ? 18.605 -8.361 -20.841 1.00 81.56 91 ARG A O 1
ATOM 739 N N . TRP A 1 92 ? 18.132 -10.308 -19.832 1.00 86.75 92 TRP A N 1
ATOM 740 C CA . TRP A 1 92 ? 17.247 -10.812 -20.884 1.00 86.75 92 TRP A CA 1
ATOM 741 C C . TRP A 1 92 ? 16.025 -9.905 -21.111 1.00 86.75 92 TRP A C 1
ATOM 743 O O . TRP A 1 92 ? 15.545 -9.798 -22.236 1.00 86.75 92 TRP A O 1
ATOM 753 N N . VAL A 1 93 ? 15.543 -9.212 -20.070 1.00 88.12 93 VAL A N 1
ATOM 754 C CA . VAL A 1 93 ? 14.429 -8.264 -20.195 1.00 88.12 93 VAL A CA 1
ATOM 755 C C . VAL A 1 93 ? 14.845 -7.107 -21.085 1.00 88.12 93 VAL A C 1
ATOM 757 O O . VAL A 1 93 ? 14.095 -6.743 -21.981 1.00 88.12 93 VAL A O 1
ATOM 760 N N . ASP A 1 94 ? 16.048 -6.561 -20.906 1.00 88.88 94 ASP A N 1
ATOM 761 C CA . ASP A 1 94 ? 16.535 -5.479 -21.763 1.00 88.88 94 ASP A CA 1
ATOM 762 C C . ASP A 1 94 ? 16.605 -5.896 -23.230 1.00 88.88 94 ASP A C 1
ATOM 764 O O . ASP A 1 94 ? 16.281 -5.095 -24.106 1.00 88.88 94 ASP A O 1
ATOM 768 N N . ASP A 1 95 ? 17.009 -7.134 -23.508 1.00 91.00 95 ASP A N 1
ATOM 769 C CA . ASP A 1 95 ? 17.107 -7.639 -24.876 1.00 91.00 95 ASP A CA 1
ATOM 770 C C . ASP A 1 95 ? 15.734 -7.779 -25.539 1.00 91.00 95 ASP A C 1
ATOM 772 O O . ASP A 1 95 ? 15.584 -7.426 -26.711 1.00 91.00 95 ASP A O 1
ATOM 776 N N . GLU A 1 96 ? 14.708 -8.186 -24.790 1.00 91.81 96 GLU A N 1
ATOM 777 C CA . GLU A 1 96 ? 13.328 -8.181 -25.282 1.00 91.81 96 GLU A CA 1
ATOM 778 C C . GLU A 1 96 ? 12.767 -6.759 -25.418 1.00 91.81 96 GLU A C 1
ATOM 780 O O . GLU A 1 96 ? 12.164 -6.421 -26.439 1.00 91.81 96 GLU A O 1
ATOM 785 N N . LEU A 1 97 ? 13.013 -5.879 -24.442 1.00 90.75 97 LEU A N 1
ATOM 786 C CA . LEU A 1 97 ? 12.554 -4.490 -24.499 1.00 90.75 97 LEU A CA 1
ATOM 787 C C . LEU A 1 97 ? 13.170 -3.741 -25.687 1.00 90.75 97 LEU A C 1
ATOM 789 O O . LEU A 1 97 ? 12.471 -2.959 -26.331 1.00 90.75 97 LEU A O 1
ATOM 793 N N . LYS A 1 98 ? 14.435 -4.022 -26.036 1.00 91.25 98 LYS A N 1
ATOM 794 C CA . LYS A 1 98 ? 15.126 -3.471 -27.219 1.00 91.25 98 LYS A CA 1
ATOM 795 C C . LYS A 1 98 ? 14.419 -3.773 -28.541 1.00 91.25 98 LYS A C 1
ATOM 797 O O . LYS A 1 98 ? 14.588 -3.020 -29.499 1.00 91.25 98 LYS A O 1
ATOM 802 N N . ARG A 1 99 ? 13.607 -4.832 -28.601 1.00 92.00 99 ARG A N 1
ATOM 803 C CA . ARG A 1 99 ? 12.829 -5.200 -29.797 1.00 92.00 99 ARG A CA 1
ATOM 804 C C . ARG A 1 99 ? 11.555 -4.369 -29.959 1.00 92.00 99 ARG A C 1
ATOM 806 O O . ARG A 1 99 ? 10.915 -4.428 -31.008 1.00 92.00 99 ARG A O 1
ATOM 813 N N . LEU A 1 100 ? 11.170 -3.581 -28.954 1.00 90.75 100 LEU A N 1
ATOM 814 C CA . LEU A 1 100 ? 9.960 -2.769 -29.011 1.00 90.75 100 LEU A CA 1
ATOM 815 C C . LEU A 1 100 ? 10.147 -1.547 -29.918 1.00 90.75 100 LEU A C 1
ATOM 817 O O . LEU A 1 100 ? 11.029 -0.711 -29.724 1.00 90.75 100 LEU A O 1
ATOM 821 N N . ASN A 1 101 ? 9.220 -1.375 -30.864 1.00 90.00 101 ASN A N 1
ATOM 822 C CA . ASN A 1 101 ? 9.224 -0.250 -31.806 1.00 90.00 101 ASN A CA 1
ATOM 823 C C . ASN A 1 101 ? 9.184 1.133 -31.127 1.00 90.00 101 ASN A C 1
ATOM 825 O O . ASN A 1 101 ? 9.619 2.121 -31.723 1.00 90.00 101 ASN A O 1
ATOM 829 N N . CYS A 1 102 ? 8.669 1.230 -29.896 1.00 83.38 102 CYS A N 1
ATOM 830 C CA . CYS A 1 102 ? 8.572 2.492 -29.159 1.00 83.38 102 CYS A CA 1
ATOM 831 C C . CYS A 1 102 ? 9.939 3.096 -28.798 1.00 83.38 102 CYS A C 1
ATOM 833 O O . CYS A 1 102 ? 10.031 4.316 -28.663 1.00 83.38 102 CYS A O 1
ATOM 835 N N . LEU A 1 103 ? 11.009 2.293 -28.736 1.00 88.69 103 LEU A N 1
ATOM 836 C CA . LEU A 1 103 ? 12.369 2.782 -28.478 1.00 88.69 103 LEU A CA 1
ATOM 837 C C . LEU A 1 103 ? 12.921 3.669 -29.592 1.00 88.69 103 LEU A C 1
ATOM 839 O O . LEU A 1 103 ? 13.817 4.466 -29.353 1.00 88.69 103 LEU A O 1
ATOM 843 N N . ARG A 1 104 ? 12.324 3.640 -30.789 1.00 87.56 104 ARG A N 1
ATOM 844 C CA . ARG A 1 104 ? 12.634 4.622 -31.842 1.00 87.56 104 ARG A CA 1
ATOM 845 C C . ARG A 1 104 ? 12.305 6.063 -31.427 1.00 87.56 104 ARG A C 1
ATOM 847 O O . ARG A 1 104 ? 12.699 6.997 -32.116 1.00 87.56 104 ARG A O 1
ATOM 854 N N . ARG A 1 105 ? 11.504 6.248 -30.370 1.00 86.38 105 ARG A N 1
ATOM 855 C CA . ARG A 1 105 ? 11.006 7.548 -29.889 1.00 86.38 105 ARG A CA 1
ATOM 856 C C . ARG A 1 105 ? 11.101 7.707 -28.368 1.00 86.38 105 ARG A C 1
ATOM 858 O O . ARG A 1 105 ? 10.548 8.661 -27.834 1.00 86.38 105 ARG A O 1
ATOM 865 N N . SER A 1 106 ? 11.731 6.767 -27.670 1.00 86.62 106 SER A N 1
ATOM 866 C CA . SER A 1 106 ? 11.797 6.742 -26.207 1.00 86.62 106 SER A CA 1
ATOM 867 C C . SER A 1 106 ? 13.115 6.133 -25.743 1.00 86.62 106 SER A C 1
ATOM 869 O O . SER A 1 106 ? 13.859 5.565 -26.539 1.00 86.62 106 SER A O 1
ATOM 871 N N . LYS A 1 107 ? 13.405 6.245 -24.449 1.00 89.25 107 LYS A N 1
ATOM 872 C CA . LYS A 1 107 ? 14.613 5.689 -23.837 1.00 89.25 107 LYS A CA 1
ATOM 873 C C . LYS A 1 107 ? 14.337 4.319 -23.230 1.00 89.25 107 LYS A C 1
ATOM 875 O O . LYS A 1 107 ? 13.238 4.067 -22.731 1.00 89.25 107 LYS A O 1
ATOM 880 N N . LEU A 1 108 ? 15.354 3.456 -23.224 1.00 88.62 108 LEU A N 1
ATOM 881 C CA . LEU A 1 108 ? 15.254 2.121 -22.631 1.00 88.62 108 LEU A CA 1
ATOM 882 C C . LEU A 1 108 ? 14.891 2.188 -21.144 1.00 88.62 108 LEU A C 1
ATOM 884 O O . LEU A 1 108 ? 14.064 1.395 -20.704 1.00 88.62 108 LEU A O 1
ATOM 888 N N . GLU A 1 109 ? 15.411 3.168 -20.396 1.00 85.56 109 GLU A N 1
ATOM 889 C CA . GLU A 1 109 ? 15.045 3.354 -18.986 1.00 85.56 109 GLU A CA 1
ATOM 890 C C . GLU A 1 109 ? 13.538 3.591 -18.778 1.00 85.56 109 GLU A C 1
ATOM 892 O O . GLU A 1 109 ? 12.946 3.013 -17.869 1.00 85.56 109 GLU A O 1
ATOM 897 N N . TYR A 1 110 ? 12.887 4.363 -19.653 1.00 84.94 110 TYR A N 1
ATOM 898 C CA . TYR A 1 110 ? 11.456 4.664 -19.551 1.00 84.94 110 TYR A CA 1
ATOM 899 C C . TYR A 1 110 ? 10.606 3.446 -19.899 1.00 84.94 110 TYR A C 1
ATOM 901 O O . TYR A 1 110 ? 9.588 3.184 -19.262 1.00 84.94 110 TYR A O 1
ATOM 909 N N . VAL A 1 111 ? 11.049 2.671 -20.890 1.00 87.12 111 VAL A N 1
ATOM 910 C CA . VAL A 1 111 ? 10.394 1.419 -21.272 1.00 87.12 111 VAL A CA 1
ATOM 911 C C . VAL A 1 111 ? 10.557 0.364 -20.174 1.00 87.12 111 VAL A C 1
ATOM 913 O O . VAL A 1 111 ? 9.591 -0.327 -19.855 1.00 87.12 111 VAL A O 1
ATOM 916 N N . ARG A 1 112 ? 11.733 0.285 -19.534 1.00 85.88 112 ARG A N 1
ATOM 917 C CA . ARG A 1 112 ? 11.980 -0.603 -18.389 1.00 85.88 112 ARG A CA 1
ATOM 918 C C . ARG A 1 112 ? 11.097 -0.233 -17.202 1.00 85.88 112 ARG A C 1
ATOM 920 O O . ARG A 1 112 ? 10.449 -1.111 -16.639 1.00 85.88 112 ARG A O 1
ATOM 927 N N . PHE A 1 113 ? 11.026 1.052 -16.864 1.00 82.38 113 PHE A N 1
ATOM 928 C CA . PHE A 1 113 ? 10.146 1.548 -15.809 1.00 82.38 113 PHE A CA 1
ATOM 929 C C . PHE A 1 113 ? 8.677 1.182 -16.078 1.00 82.38 113 PHE A C 1
ATOM 931 O O . PHE A 1 113 ? 8.033 0.573 -15.227 1.00 82.38 113 PHE A O 1
ATOM 938 N N . ALA A 1 114 ? 8.172 1.453 -17.285 1.00 81.69 114 ALA A N 1
ATOM 939 C CA . ALA A 1 114 ? 6.784 1.164 -17.637 1.00 81.69 114 ALA A CA 1
ATOM 940 C C . ALA A 1 114 ? 6.460 -0.344 -17.638 1.00 81.69 114 ALA A C 1
ATOM 942 O O . ALA A 1 114 ? 5.435 -0.758 -17.096 1.00 81.69 114 ALA A O 1
ATOM 943 N N . ALA A 1 115 ? 7.315 -1.177 -18.240 1.00 84.62 115 ALA A N 1
ATOM 944 C CA . ALA A 1 115 ? 7.053 -2.608 -18.391 1.00 84.62 115 ALA A CA 1
ATOM 945 C C . ALA A 1 115 ? 7.296 -3.398 -17.095 1.00 84.62 115 ALA A C 1
ATOM 947 O O . ALA A 1 115 ? 6.468 -4.220 -16.704 1.00 84.62 115 ALA A O 1
ATOM 948 N N . VAL A 1 116 ? 8.424 -3.155 -16.424 1.00 83.94 116 VAL A N 1
ATOM 949 C CA . VAL A 1 116 ? 8.814 -3.910 -15.227 1.00 83.94 116 VAL A CA 1
ATOM 950 C C . VAL A 1 116 ? 8.216 -3.268 -13.984 1.00 83.94 116 VAL A C 1
ATOM 952 O O . VAL A 1 116 ? 7.458 -3.920 -13.275 1.00 83.94 116 VAL A O 1
ATOM 955 N N . GLY A 1 117 ? 8.513 -1.990 -13.744 1.00 79.50 117 GLY A N 1
ATOM 956 C CA . GLY A 1 117 ? 8.042 -1.278 -12.555 1.00 79.50 117 GLY A CA 1
ATOM 957 C C . GLY A 1 117 ? 6.520 -1.204 -12.505 1.00 79.50 117 GLY A C 1
ATOM 958 O O . GLY A 1 117 ? 5.895 -1.683 -11.567 1.00 79.50 117 GLY A O 1
ATOM 959 N N . CYS A 1 118 ? 5.901 -0.658 -13.546 1.00 78.06 118 CYS A N 1
ATOM 960 C CA . CYS A 1 118 ? 4.476 -0.359 -13.481 1.00 78.06 118 CYS A CA 1
ATOM 961 C C . CYS A 1 118 ? 3.583 -1.525 -13.920 1.00 78.06 118 CYS A C 1
ATOM 963 O O . CYS A 1 118 ? 2.598 -1.843 -13.262 1.00 78.06 118 CYS A O 1
ATOM 965 N N . TYR A 1 119 ? 3.878 -2.182 -15.042 1.00 78.31 119 TYR A N 1
ATOM 966 C CA . TYR A 1 119 ? 2.996 -3.254 -15.504 1.00 78.31 119 TYR A CA 1
ATOM 967 C C . TYR A 1 119 ? 3.192 -4.549 -14.707 1.00 78.31 119 TYR A C 1
ATOM 969 O O . TYR A 1 119 ? 2.215 -5.117 -14.219 1.00 78.31 119 TYR A O 1
ATOM 977 N N . ALA A 1 120 ? 4.433 -5.022 -14.562 1.00 80.81 120 ALA A N 1
ATOM 978 C CA . ALA A 1 120 ? 4.698 -6.291 -13.889 1.00 80.81 120 ALA A CA 1
ATOM 979 C C . ALA A 1 120 ? 4.611 -6.186 -12.356 1.00 80.81 120 ALA A C 1
ATOM 981 O O . ALA A 1 120 ? 3.910 -6.989 -11.738 1.00 80.81 120 ALA A O 1
ATOM 982 N N . LEU A 1 121 ? 5.303 -5.218 -11.745 1.00 78.81 121 LEU A N 1
ATOM 983 C CA . LEU A 1 121 ? 5.404 -5.129 -10.282 1.00 78.81 121 LEU A CA 1
ATOM 984 C C . LEU A 1 121 ? 4.247 -4.386 -9.614 1.00 78.81 121 LEU A C 1
ATOM 986 O O . LEU A 1 121 ? 3.918 -4.729 -8.488 1.00 78.81 121 LEU A O 1
ATOM 990 N N . ASP A 1 122 ? 3.626 -3.408 -10.271 1.00 76.56 122 ASP A N 1
ATOM 991 C CA . ASP A 1 122 ? 2.468 -2.702 -9.706 1.00 76.56 122 ASP A CA 1
ATOM 992 C C . ASP A 1 122 ? 1.160 -3.397 -10.137 1.00 76.56 122 ASP A C 1
ATOM 994 O O . ASP A 1 122 ? 0.558 -4.158 -9.376 1.00 76.56 122 ASP A O 1
ATOM 998 N N . LEU A 1 123 ? 0.765 -3.290 -11.409 1.00 73.62 123 LEU A N 1
ATOM 999 C CA . LEU A 1 123 ? -0.544 -3.787 -11.861 1.00 73.62 123 LEU A CA 1
ATOM 1000 C C . LEU A 1 123 ? -0.703 -5.315 -11.792 1.00 73.62 123 LEU A C 1
ATOM 1002 O O . LEU A 1 123 ? -1.714 -5.835 -11.299 1.00 73.62 123 LEU A O 1
ATOM 1006 N N . LYS A 1 124 ? 0.261 -6.065 -12.338 1.00 78.31 124 LYS A N 1
ATOM 1007 C CA . LYS A 1 124 ? 0.142 -7.525 -12.422 1.00 78.31 124 LYS A CA 1
ATOM 1008 C C . LYS A 1 124 ? 0.316 -8.174 -11.057 1.00 78.31 124 LYS A C 1
ATOM 1010 O O . LYS A 1 124 ? -0.381 -9.148 -10.776 1.00 78.31 124 LYS A O 1
ATOM 1015 N N . PHE A 1 125 ? 1.180 -7.624 -10.209 1.00 74.19 125 PHE A N 1
ATOM 1016 C CA . PHE A 1 125 ? 1.320 -8.074 -8.831 1.00 74.19 125 PHE A CA 1
ATOM 1017 C C . PHE A 1 125 ? 0.015 -7.915 -8.050 1.00 74.19 125 PHE A C 1
ATOM 1019 O O . PHE A 1 125 ? -0.431 -8.889 -7.449 1.00 74.19 125 PHE A O 1
ATOM 1026 N N . LEU A 1 126 ? -0.662 -6.763 -8.146 1.00 68.38 126 LEU A N 1
ATOM 1027 C CA . LEU A 1 126 ? -1.987 -6.575 -7.540 1.00 68.38 126 LEU A CA 1
ATOM 1028 C C . LEU A 1 126 ? -2.992 -7.618 -8.045 1.00 68.38 126 LEU A C 1
ATOM 1030 O O . LEU A 1 126 ? -3.676 -8.251 -7.247 1.00 68.38 126 LEU A O 1
ATOM 1034 N N . THR A 1 127 ? -3.003 -7.896 -9.352 1.00 71.38 127 THR A N 1
ATOM 1035 C CA . THR A 1 127 ? -3.859 -8.951 -9.929 1.00 71.38 127 THR A CA 1
ATOM 1036 C C . THR A 1 127 ? -3.534 -10.341 -9.355 1.00 71.38 127 THR A C 1
ATOM 1038 O O . THR A 1 127 ? -4.424 -11.165 -9.143 1.00 71.38 127 THR A O 1
ATOM 1041 N N . ILE A 1 128 ? -2.253 -10.651 -9.133 1.00 72.88 128 ILE A N 1
ATOM 1042 C CA . ILE A 1 128 ? -1.815 -11.922 -8.536 1.00 72.88 128 ILE A CA 1
ATOM 1043 C C . ILE A 1 128 ? -2.240 -11.991 -7.066 1.00 72.88 128 ILE A C 1
ATOM 1045 O O . ILE A 1 128 ? -2.770 -13.018 -6.640 1.00 72.88 128 ILE A O 1
ATOM 1049 N N . LEU A 1 129 ? -2.050 -10.908 -6.309 1.00 68.94 129 LEU A N 1
ATOM 1050 C CA . LEU A 1 129 ? -2.485 -10.797 -4.918 1.00 68.94 129 LEU A CA 1
ATOM 1051 C C . LEU A 1 129 ? -3.997 -10.991 -4.788 1.00 68.94 129 LEU A C 1
ATOM 1053 O O . LEU A 1 129 ? -4.440 -11.793 -3.969 1.00 68.94 129 LEU A O 1
ATOM 1057 N N . GLU A 1 130 ? -4.793 -10.331 -5.629 1.00 67.25 130 GLU A N 1
ATOM 1058 C CA . GLU A 1 130 ? -6.249 -10.500 -5.660 1.00 67.25 130 GLU A CA 1
ATOM 1059 C C . GLU A 1 130 ? -6.641 -11.959 -5.918 1.00 67.25 130 GLU A C 1
ATOM 1061 O O . GLU A 1 130 ? -7.450 -12.533 -5.186 1.00 67.25 130 GLU A O 1
ATOM 1066 N N . ASN A 1 131 ? -6.025 -12.590 -6.919 1.00 71.00 131 ASN A N 1
ATOM 1067 C CA . ASN A 1 131 ? -6.348 -13.965 -7.286 1.00 71.00 131 ASN A CA 1
ATOM 1068 C C . ASN A 1 131 ? -5.894 -14.993 -6.246 1.00 71.00 131 ASN A C 1
ATOM 1070 O O . ASN A 1 131 ? -6.547 -16.024 -6.107 1.00 71.00 131 ASN A O 1
ATOM 1074 N N . ASN A 1 132 ? -4.802 -14.752 -5.522 1.00 68.81 132 ASN A N 1
ATOM 1075 C CA . ASN A 1 132 ? -4.245 -15.732 -4.589 1.00 68.81 132 ASN A CA 1
ATOM 1076 C C . ASN A 1 132 ? -4.703 -15.513 -3.145 1.00 68.81 132 ASN A C 1
ATOM 1078 O O . ASN A 1 132 ? -4.924 -16.487 -2.428 1.00 68.81 132 ASN A O 1
ATOM 1082 N N . TRP A 1 133 ? -4.865 -14.262 -2.714 1.00 57.53 133 TRP A N 1
ATOM 1083 C CA . TRP A 1 133 ? -5.181 -13.902 -1.326 1.00 57.53 133 TRP A CA 1
ATOM 1084 C C . TRP A 1 133 ? -6.585 -13.300 -1.161 1.00 57.53 133 TRP A C 1
ATOM 1086 O O . TRP A 1 133 ? -7.127 -13.313 -0.059 1.00 57.53 133 TRP A O 1
ATOM 1096 N N . GLY A 1 134 ? -7.221 -12.839 -2.244 1.00 55.56 134 GLY A N 1
ATOM 1097 C CA . GLY A 1 134 ? -8.560 -12.236 -2.223 1.00 55.56 134 GLY A CA 1
ATOM 1098 C C . GLY A 1 134 ? -9.734 -13.218 -2.334 1.00 55.56 134 GLY A C 1
ATOM 1099 O O . GLY A 1 134 ? -10.887 -12.802 -2.244 1.00 55.56 134 GLY A O 1
ATOM 1100 N N . LYS A 1 135 ? -9.502 -14.530 -2.503 1.00 54.12 135 LYS A N 1
ATOM 1101 C CA . LYS A 1 135 ? -10.592 -15.496 -2.775 1.00 54.12 135 LYS A CA 1
ATOM 1102 C C . LYS A 1 135 ? -11.640 -15.615 -1.658 1.00 54.12 135 LYS A C 1
ATOM 1104 O O . LYS A 1 135 ? -12.772 -15.992 -1.946 1.00 54.12 135 LYS A O 1
ATOM 1109 N N . SER A 1 136 ? -11.295 -15.308 -0.404 1.00 53.16 136 SER A N 1
ATOM 1110 C CA . SER A 1 136 ? -12.191 -15.479 0.754 1.00 53.16 136 SER A CA 1
ATOM 1111 C C . SER A 1 136 ? -12.881 -14.193 1.227 1.00 53.16 136 SER A C 1
ATOM 1113 O O . SER A 1 136 ? -13.838 -14.269 2.000 1.00 53.16 136 SER A O 1
ATOM 1115 N N . ARG A 1 137 ? -12.451 -13.008 0.766 1.00 48.47 137 ARG A N 1
ATOM 1116 C CA . ARG A 1 137 ? -13.045 -11.715 1.146 1.00 48.47 137 ARG A CA 1
ATOM 1117 C C . ARG A 1 137 ? -13.180 -10.805 -0.072 1.00 48.47 137 ARG A C 1
ATOM 1119 O O . ARG A 1 137 ? -12.206 -10.543 -0.761 1.00 48.47 137 ARG A O 1
ATOM 1126 N N . LYS A 1 138 ? -14.381 -10.251 -0.290 1.00 51.81 138 LYS A N 1
ATOM 1127 C CA . LYS A 1 138 ? -14.649 -9.293 -1.384 1.00 51.81 138 LYS A CA 1
ATOM 1128 C C . LYS A 1 138 ? -13.854 -7.983 -1.256 1.00 51.81 138 LYS A C 1
ATOM 1130 O O . LYS A 1 138 ? -13.759 -7.256 -2.235 1.00 51.81 138 LYS A O 1
ATOM 1135 N N . PHE A 1 139 ? -13.338 -7.674 -0.063 1.00 53.75 139 PHE A N 1
ATOM 1136 C CA . PHE A 1 139 ? -12.456 -6.544 0.230 1.00 53.75 139 PHE A CA 1
ATOM 1137 C C . PHE A 1 139 ? -11.758 -6.751 1.586 1.00 53.75 139 PHE A C 1
ATOM 1139 O O . PHE A 1 139 ? -12.249 -7.497 2.438 1.00 53.75 139 PHE A O 1
ATOM 1146 N N . ILE A 1 140 ? -10.634 -6.064 1.799 1.00 55.69 140 ILE A N 1
ATOM 1147 C CA . ILE A 1 140 ? -9.953 -5.963 3.095 1.00 55.69 140 ILE A CA 1
ATOM 1148 C C . ILE A 1 140 ? -10.081 -4.505 3.549 1.00 55.69 140 ILE A C 1
ATOM 1150 O O . ILE A 1 140 ? -9.554 -3.628 2.865 1.00 55.69 140 ILE A O 1
ATOM 1154 N N . PRO A 1 141 ? -10.801 -4.211 4.647 1.00 60.94 141 PRO A N 1
ATOM 1155 C CA . PRO A 1 141 ? -10.849 -2.855 5.169 1.00 60.94 141 PRO A CA 1
ATOM 1156 C C . PRO A 1 141 ? -9.463 -2.462 5.702 1.00 60.94 141 PRO A C 1
ATOM 1158 O O . PRO A 1 141 ? -8.824 -3.217 6.443 1.00 60.94 141 PRO A O 1
ATOM 1161 N N . TYR A 1 142 ? -9.012 -1.280 5.294 1.00 65.50 142 TYR A N 1
ATOM 1162 C CA . TYR A 1 142 ? -7.726 -0.691 5.641 1.00 65.50 142 TYR A CA 1
ATOM 1163 C C . TYR A 1 142 ? -7.927 0.795 5.926 1.00 65.50 142 TYR A C 1
ATOM 1165 O O . TYR A 1 142 ? -8.656 1.466 5.192 1.00 65.50 142 TYR A O 1
ATOM 1173 N N . ALA A 1 143 ? -7.268 1.313 6.955 1.00 68.25 143 ALA A N 1
ATOM 1174 C CA . ALA A 1 143 ? -7.159 2.745 7.172 1.00 68.25 143 ALA A CA 1
ATOM 1175 C C . ALA A 1 143 ? -5.745 3.116 7.621 1.00 68.25 143 ALA A C 1
ATOM 1177 O O . ALA A 1 143 ? -4.982 2.287 8.114 1.00 68.25 143 ALA A O 1
ATOM 1178 N N . ARG A 1 144 ? -5.412 4.390 7.452 1.00 69.88 144 ARG A N 1
ATOM 1179 C CA . ARG A 1 144 ? -4.142 4.971 7.877 1.00 69.88 144 ARG A CA 1
ATOM 1180 C C . ARG A 1 144 ? -4.401 6.291 8.573 1.00 69.88 144 ARG A C 1
ATOM 1182 O O . ARG A 1 144 ? -5.331 7.005 8.193 1.00 69.88 144 ARG A O 1
ATOM 1189 N N . GLU A 1 145 ? -3.556 6.625 9.529 1.00 71.19 145 GLU A N 1
ATOM 1190 C CA . GLU A 1 145 ? -3.497 7.984 10.048 1.00 71.19 145 GLU A CA 1
ATOM 1191 C C . GLU A 1 145 ? -2.940 8.921 8.962 1.00 71.19 145 GLU A C 1
ATOM 1193 O O . GLU A 1 145 ? -1.956 8.600 8.290 1.00 71.19 145 GLU A O 1
ATOM 1198 N N . ILE A 1 146 ? -3.588 10.069 8.758 1.00 67.88 146 ILE A N 1
ATOM 1199 C CA . ILE A 1 146 ? -3.140 11.111 7.829 1.00 67.88 146 ILE A CA 1
ATOM 1200 C C . ILE A 1 146 ? -2.937 12.383 8.645 1.00 67.88 146 ILE A C 1
ATOM 1202 O O . ILE A 1 146 ? -3.872 12.853 9.286 1.00 67.88 146 ILE A O 1
ATOM 1206 N N . ARG A 1 147 ? -1.724 12.941 8.605 1.00 72.12 147 ARG A N 1
ATOM 1207 C CA . ARG A 1 147 ? -1.389 14.230 9.224 1.00 72.12 147 ARG A CA 1
ATOM 1208 C C . ARG A 1 147 ? -1.152 15.304 8.169 1.00 72.12 147 ARG A C 1
ATOM 1210 O O . ARG A 1 147 ? -0.948 15.000 6.987 1.00 72.12 147 ARG A O 1
ATOM 1217 N N . ASP A 1 148 ? -1.120 16.555 8.620 1.00 62.81 148 ASP A N 1
ATOM 1218 C CA . ASP A 1 148 ? -0.614 17.675 7.830 1.00 62.81 148 ASP A CA 1
ATOM 1219 C C . ASP A 1 148 ? 0.756 17.301 7.239 1.00 62.81 148 ASP A C 1
ATOM 1221 O O . ASP A 1 148 ? 1.587 16.699 7.923 1.00 62.81 148 ASP A O 1
ATOM 1225 N N . LYS A 1 149 ? 0.988 17.642 5.963 1.00 67.38 149 LYS A N 1
ATOM 1226 C CA . LYS A 1 149 ? 2.184 17.272 5.168 1.00 67.38 149 LYS A CA 1
ATOM 1227 C C . LYS A 1 149 ? 2.255 15.825 4.667 1.00 67.38 149 LYS A C 1
ATOM 1229 O O . LYS A 1 149 ? 3.315 15.391 4.219 1.00 67.38 149 LYS A O 1
ATOM 1234 N N . TRP A 1 150 ? 1.145 15.082 4.645 1.00 67.44 150 TRP A N 1
ATOM 1235 C CA . TRP A 1 150 ? 1.086 13.774 3.968 1.00 67.44 150 TRP A CA 1
ATOM 1236 C C . TRP A 1 150 ? 1.708 13.790 2.562 1.00 67.44 150 TRP A C 1
ATOM 1238 O O . TRP A 1 150 ? 2.428 12.865 2.193 1.00 67.44 150 TRP A O 1
ATOM 1248 N N . GLU A 1 151 ? 1.482 14.856 1.796 1.00 67.19 151 GLU A N 1
ATOM 1249 C CA . GLU A 1 151 ? 2.019 15.008 0.443 1.00 67.19 151 GLU A CA 1
ATOM 1250 C C . GLU A 1 151 ? 3.555 15.025 0.402 1.00 67.19 151 GLU A C 1
ATOM 1252 O O . GLU A 1 151 ? 4.144 14.467 -0.522 1.00 67.19 151 GLU A O 1
ATOM 1257 N N . GLU A 1 152 ? 4.209 15.597 1.419 1.00 71.06 152 GLU A N 1
ATOM 1258 C CA . GLU A 1 152 ? 5.673 15.624 1.544 1.00 71.06 152 GLU A CA 1
ATOM 1259 C C . GLU A 1 152 ? 6.247 14.233 1.841 1.00 71.06 152 GLU A C 1
ATOM 1261 O O . GLU A 1 152 ? 7.342 13.907 1.393 1.00 71.06 152 GLU A O 1
ATOM 1266 N N . ILE A 1 153 ? 5.503 13.398 2.569 1.00 68.06 153 ILE A N 1
ATOM 1267 C CA . ILE A 1 153 ? 5.935 12.049 2.966 1.00 68.06 153 ILE A CA 1
ATOM 1268 C C . ILE A 1 153 ? 5.641 11.019 1.882 1.00 68.06 153 ILE A C 1
ATOM 1270 O O . ILE A 1 153 ? 6.456 10.127 1.640 1.00 68.06 153 ILE A O 1
ATOM 1274 N N . ALA A 1 154 ? 4.491 11.150 1.223 1.00 64.69 154 ALA A N 1
ATOM 1275 C CA . ALA A 1 154 ? 4.124 10.338 0.071 1.00 64.69 154 ALA A CA 1
ATOM 1276 C C . ALA A 1 154 ? 5.019 10.630 -1.141 1.00 64.69 154 ALA A C 1
ATOM 1278 O O . ALA A 1 154 ? 5.198 9.756 -1.997 1.00 64.69 154 ALA A O 1
ATOM 1279 N N . LYS A 1 155 ? 5.615 11.830 -1.190 1.00 63.59 155 LYS A N 1
ATOM 1280 C CA . LYS A 1 155 ? 6.653 12.170 -2.156 1.00 63.59 155 LYS A CA 1
ATOM 1281 C C . LYS A 1 155 ? 7.775 11.138 -2.096 1.00 63.59 155 LYS A C 1
ATOM 1283 O O . LYS A 1 155 ? 8.297 10.812 -1.033 1.00 63.59 155 LYS A O 1
ATOM 1288 N N . ASP A 1 156 ? 8.082 10.585 -3.263 1.00 59.97 156 ASP A N 1
ATOM 1289 C CA . ASP A 1 156 ? 9.129 9.581 -3.491 1.00 59.97 156 ASP A CA 1
ATOM 1290 C C . ASP A 1 156 ? 8.862 8.195 -2.877 1.00 59.97 156 ASP A C 1
ATOM 1292 O O . ASP A 1 156 ? 9.540 7.235 -3.226 1.00 59.97 156 ASP A O 1
ATOM 1296 N N . PHE A 1 157 ? 7.826 8.057 -2.046 1.00 57.53 157 PHE A N 1
ATOM 1297 C CA . PHE A 1 157 ? 7.432 6.788 -1.436 1.00 57.53 157 PHE A CA 1
ATOM 1298 C C . PHE A 1 157 ? 6.403 6.013 -2.267 1.00 57.53 157 PHE A C 1
ATOM 1300 O O . PHE A 1 157 ? 6.482 4.791 -2.364 1.00 57.53 157 PHE A O 1
ATOM 1307 N N . TYR A 1 158 ? 5.432 6.707 -2.871 1.00 57.88 158 TYR A N 1
ATOM 1308 C CA . TYR A 1 158 ? 4.317 6.059 -3.567 1.00 57.88 158 TYR A CA 1
ATOM 1309 C C . TYR A 1 158 ? 4.160 6.599 -4.992 1.00 57.88 158 TYR A C 1
ATOM 1311 O O . TYR A 1 158 ? 3.354 7.487 -5.286 1.00 57.88 158 TYR A O 1
ATOM 1319 N N . TRP A 1 159 ? 4.982 6.047 -5.884 1.00 61.38 159 TRP A N 1
ATOM 1320 C CA . TRP A 1 159 ? 4.838 6.188 -7.329 1.00 61.38 159 TRP A CA 1
ATOM 1321 C C . TRP A 1 159 ? 4.007 5.023 -7.839 1.00 61.38 159 TRP A C 1
ATOM 1323 O O . TRP A 1 159 ? 4.385 3.873 -7.628 1.00 61.38 159 TRP A O 1
ATOM 1333 N N . GLY A 1 160 ? 2.902 5.304 -8.517 1.00 63.06 160 GLY A N 1
ATOM 1334 C CA . GLY A 1 160 ? 2.058 4.233 -9.028 1.00 63.06 160 GLY A CA 1
ATOM 1335 C C . GLY A 1 160 ? 1.508 4.502 -10.410 1.00 63.06 160 GLY A C 1
ATOM 1336 O O . GLY A 1 160 ? 1.731 5.546 -11.040 1.00 63.06 160 GLY A O 1
ATOM 1337 N N . CYS A 1 161 ? 0.852 3.468 -10.909 1.00 70.31 161 CYS A N 1
ATOM 1338 C CA . CYS A 1 161 ? 0.305 3.395 -12.240 1.00 70.31 161 CYS A CA 1
ATOM 1339 C C . CYS A 1 161 ? -1.201 3.641 -12.211 1.00 70.31 161 CYS A C 1
ATOM 1341 O O . CYS A 1 161 ? -1.954 2.987 -11.491 1.00 70.31 161 CYS A O 1
ATOM 1343 N N . HIS A 1 162 ? -1.666 4.525 -13.086 1.00 70.69 162 HIS A N 1
ATOM 1344 C CA . HIS A 1 162 ? -3.076 4.591 -13.435 1.00 70.69 162 HIS A CA 1
ATOM 1345 C C . HIS A 1 162 ? -3.263 4.203 -14.887 1.00 70.69 162 HIS A C 1
ATOM 1347 O O . HIS A 1 162 ? -2.398 4.448 -15.729 1.00 70.69 162 HIS A O 1
ATOM 1353 N N . SER A 1 163 ? -4.429 3.641 -15.186 1.00 69.12 163 SER A N 1
ATOM 1354 C CA . SER A 1 163 ? -4.807 3.319 -16.551 1.00 69.12 163 SER A CA 1
ATOM 1355 C C . SER A 1 163 ? -6.198 3.836 -16.885 1.00 69.12 163 SER A C 1
ATOM 1357 O O . SER A 1 163 ? -7.083 3.876 -16.030 1.00 69.12 163 SER A O 1
ATOM 1359 N N . ALA A 1 164 ? -6.387 4.230 -18.140 1.00 66.25 164 ALA A N 1
ATOM 1360 C CA . ALA A 1 164 ? -7.678 4.592 -18.700 1.00 66.25 164 ALA A CA 1
ATOM 1361 C C . ALA A 1 164 ? -7.842 3.920 -20.066 1.00 66.25 164 ALA A C 1
ATOM 1363 O O . ALA A 1 164 ? -6.939 3.964 -20.901 1.00 66.25 164 ALA A O 1
ATOM 1364 N N . LYS A 1 165 ? -8.994 3.287 -20.303 1.00 68.00 165 LYS A N 1
ATOM 1365 C CA . LYS A 1 165 ? -9.295 2.609 -21.569 1.00 68.00 165 LYS A CA 1
ATOM 1366 C C . LYS A 1 165 ? -10.248 3.452 -22.414 1.00 68.00 165 LYS A C 1
ATOM 1368 O O . LYS A 1 165 ? -11.343 3.773 -21.964 1.00 68.00 165 LYS A O 1
ATOM 1373 N N . PHE A 1 166 ? -9.859 3.733 -23.655 1.00 65.12 166 PHE A N 1
ATOM 1374 C CA . PHE A 1 166 ? -10.667 4.422 -24.662 1.00 65.12 166 PHE A CA 1
ATOM 1375 C C . PHE A 1 166 ? -10.736 3.575 -25.934 1.00 65.12 166 PHE A C 1
ATOM 1377 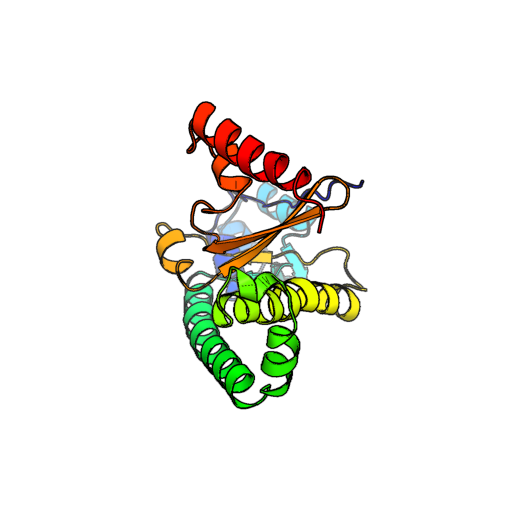O O . PHE A 1 166 ? -9.762 3.458 -26.681 1.00 65.12 166 PHE A O 1
ATOM 1384 N N . GLY A 1 167 ? -11.890 2.943 -26.170 1.00 79.94 167 GLY A N 1
ATOM 1385 C CA . GLY A 1 167 ? -12.054 1.975 -27.256 1.00 79.94 167 GLY A CA 1
ATOM 1386 C C . GLY A 1 167 ? -11.040 0.830 -27.144 1.00 79.94 167 GLY A C 1
ATOM 1387 O O . GLY A 1 167 ? -11.005 0.117 -26.138 1.00 79.94 167 GLY A O 1
ATOM 1388 N N . ASN A 1 168 ? -10.192 0.684 -28.166 1.00 79.38 168 ASN A N 1
ATOM 1389 C CA . ASN A 1 168 ? -9.139 -0.338 -28.230 1.00 79.38 168 ASN A CA 1
ATOM 1390 C C . ASN A 1 168 ? -7.802 0.102 -27.609 1.00 79.38 168 ASN A C 1
ATOM 1392 O O . ASN A 1 168 ? -6.842 -0.665 -27.633 1.00 79.38 168 ASN A O 1
ATOM 1396 N N . TYR A 1 169 ? -7.723 1.315 -27.062 1.00 66.00 169 TYR A N 1
ATOM 1397 C CA . TYR A 1 169 ? -6.488 1.875 -26.522 1.00 66.00 169 TYR A CA 1
ATOM 1398 C C . TYR A 1 169 ? -6.539 1.934 -25.000 1.00 66.00 169 TYR A C 1
ATOM 1400 O O . TYR A 1 169 ? -7.559 2.306 -24.421 1.00 66.00 169 TYR A O 1
ATOM 1408 N N . ILE A 1 170 ? -5.427 1.585 -24.355 1.00 70.88 170 ILE A N 1
ATOM 1409 C CA . ILE A 1 170 ? -5.228 1.776 -22.918 1.00 70.88 170 ILE A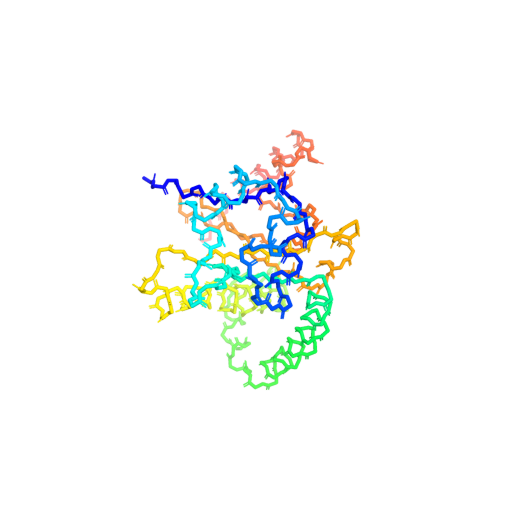 CA 1
ATOM 1410 C C . ILE A 1 170 ? -4.087 2.770 -22.745 1.00 70.88 170 ILE A C 1
ATOM 1412 O O . ILE A 1 170 ? -2.990 2.573 -23.266 1.00 70.88 170 ILE A O 1
ATOM 1416 N N . PHE A 1 171 ? -4.376 3.847 -22.031 1.00 70.50 171 PHE A N 1
ATOM 1417 C CA . PHE A 1 171 ? -3.432 4.890 -21.676 1.00 70.50 171 PHE A CA 1
ATOM 1418 C C . PHE A 1 171 ? -2.978 4.637 -20.255 1.00 70.50 171 PHE A C 1
ATOM 1420 O O . PHE A 1 171 ? -3.815 4.471 -19.371 1.00 70.50 171 PHE A O 1
ATOM 1427 N N . TYR A 1 172 ? -1.668 4.611 -20.054 1.00 71.00 172 TYR A N 1
ATOM 1428 C CA . TYR A 1 172 ? -1.068 4.500 -18.737 1.00 71.00 172 TYR A CA 1
ATOM 1429 C C . TYR A 1 172 ? -0.407 5.827 -18.379 1.00 71.00 172 TYR A C 1
ATOM 1431 O O . TYR A 1 172 ? 0.317 6.403 -19.192 1.00 71.00 172 TYR A O 1
ATOM 1439 N N . SER A 1 173 ? -0.667 6.302 -17.167 1.00 67.50 173 SER A N 1
ATOM 1440 C CA . SER A 1 173 ? -0.015 7.468 -16.577 1.00 67.50 173 SER A CA 1
ATOM 1441 C C . SER A 1 173 ? 0.703 7.028 -15.310 1.00 67.50 173 SER A C 1
ATOM 1443 O O . SER A 1 173 ? 0.117 6.300 -14.506 1.00 67.50 173 SER A O 1
ATOM 1445 N N . PHE A 1 174 ? 1.921 7.513 -15.107 1.00 67.94 174 PHE A N 1
ATOM 1446 C CA . PHE A 1 174 ? 2.743 7.163 -13.955 1.00 67.94 174 PHE A CA 1
ATOM 1447 C C . PHE A 1 174 ? 3.150 8.434 -13.222 1.00 67.94 174 PHE A C 1
ATOM 1449 O O . PHE A 1 174 ? 3.472 9.439 -13.862 1.00 67.94 174 PHE A O 1
ATOM 1456 N N . GLY A 1 175 ? 3.143 8.403 -11.895 1.00 62.56 175 GLY A N 1
ATOM 1457 C CA . GLY A 1 175 ? 3.597 9.544 -11.115 1.00 62.56 175 GLY A CA 1
ATOM 1458 C C . GLY A 1 175 ? 3.375 9.387 -9.623 1.00 62.56 175 GLY A C 1
ATOM 1459 O O . GLY A 1 175 ? 2.832 8.390 -9.150 1.00 62.56 175 GLY A O 1
ATOM 1460 N N . ASN A 1 176 ? 3.807 10.411 -8.896 1.00 61.34 176 ASN A N 1
ATOM 1461 C CA . ASN A 1 176 ? 3.556 10.539 -7.472 1.00 61.34 176 ASN A CA 1
ATOM 1462 C C . ASN A 1 176 ? 2.048 10.712 -7.229 1.00 61.34 176 ASN A C 1
ATOM 1464 O O . ASN A 1 176 ? 1.446 11.679 -7.701 1.00 61.34 176 ASN A O 1
ATOM 1468 N N . HIS A 1 177 ? 1.456 9.801 -6.459 1.00 59.31 177 HIS A N 1
ATOM 1469 C CA . HIS A 1 177 ? 0.041 9.850 -6.081 1.00 59.31 177 HIS A CA 1
ATOM 1470 C C . HIS A 1 177 ? -0.334 11.052 -5.199 1.00 59.31 177 HIS A C 1
ATOM 1472 O O . HIS A 1 177 ? -1.520 11.319 -5.019 1.00 59.31 177 HIS A O 1
ATOM 1478 N N . ALA A 1 178 ? 0.648 11.775 -4.656 1.00 50.31 178 ALA A N 1
ATOM 1479 C CA . ALA A 1 178 ? 0.445 13.015 -3.912 1.00 50.31 178 ALA A CA 1
ATOM 1480 C C . ALA A 1 178 ? 0.466 14.286 -4.784 1.00 50.31 178 ALA A C 1
ATOM 1482 O O . ALA A 1 178 ? 0.354 15.384 -4.253 1.00 50.31 178 ALA A O 1
ATOM 1483 N N . GLY A 1 179 ? 0.632 14.171 -6.108 1.00 49.53 179 GLY A N 1
ATOM 1484 C CA . GLY A 1 179 ? 0.713 15.316 -7.018 1.00 49.53 179 GLY A CA 1
ATOM 1485 C C . GLY A 1 179 ? -0.248 15.238 -8.205 1.00 49.53 179 GLY A C 1
ATOM 1486 O O . GLY A 1 179 ? -0.891 14.224 -8.468 1.00 49.53 179 GLY A O 1
ATOM 1487 N N . SER A 1 180 ? -0.336 16.329 -8.973 1.00 46.34 180 SER A N 1
ATOM 1488 C CA . SER A 1 180 ? -1.025 16.301 -10.268 1.00 46.34 180 SER A CA 1
ATOM 1489 C C . SER A 1 180 ? -0.250 15.439 -11.267 1.00 46.34 180 SER A C 1
ATOM 1491 O O . SER A 1 180 ? 0.953 15.619 -11.450 1.00 46.34 180 SER A O 1
ATOM 1493 N N . ARG A 1 181 ? -0.948 14.526 -11.947 1.00 50.09 181 ARG A N 1
ATOM 1494 C CA . ARG A 1 181 ? -0.366 13.682 -12.995 1.00 50.09 181 ARG A CA 1
ATOM 1495 C C . ARG A 1 181 ? -0.027 14.534 -14.219 1.00 50.09 181 ARG A C 1
ATOM 1497 O O . ARG A 1 181 ? -0.916 15.112 -14.838 1.00 50.09 181 ARG A O 1
ATOM 1504 N N . ASN A 1 182 ? 1.251 14.587 -14.590 1.00 49.97 182 ASN A N 1
ATOM 1505 C CA . ASN A 1 182 ? 1.729 15.313 -15.773 1.00 49.97 182 ASN A CA 1
ATOM 1506 C C . ASN A 1 182 ? 1.720 14.422 -17.030 1.00 49.97 182 ASN A C 1
ATOM 1508 O O . ASN A 1 182 ? 2.702 14.356 -17.764 1.00 49.97 182 ASN A O 1
ATOM 1512 N N . ALA A 1 183 ? 0.628 13.692 -17.261 1.00 47.75 183 ALA A N 1
ATOM 1513 C CA . ALA A 1 183 ? 0.468 12.810 -18.415 1.00 47.75 183 ALA A CA 1
ATOM 1514 C C . ALA A 1 183 ? -0.865 13.084 -19.120 1.00 47.75 183 ALA A C 1
ATOM 1516 O O . ALA A 1 183 ? -1.827 13.528 -18.503 1.00 47.75 183 ALA A O 1
ATOM 1517 N N . PHE A 1 184 ? -0.943 12.824 -20.422 1.00 42.75 184 PHE A N 1
ATOM 1518 C CA . PHE A 1 184 ? -2.211 12.835 -21.153 1.00 42.75 184 PHE A CA 1
ATOM 1519 C C . PHE A 1 184 ? -2.968 11.521 -20.874 1.00 42.75 184 PHE A C 1
ATOM 1521 O O . PHE A 1 184 ? -2.337 10.464 -20.961 1.00 42.75 184 PHE A O 1
ATOM 1528 N N . PRO A 1 185 ? -4.284 11.526 -20.575 1.00 47.16 185 PRO A N 1
ATOM 1529 C CA . PRO A 1 185 ? -5.237 12.649 -20.634 1.00 47.16 185 PRO A CA 1
ATOM 1530 C C . PRO A 1 185 ? -5.389 13.481 -19.341 1.00 47.16 185 PRO A C 1
ATOM 1532 O O . PRO A 1 185 ? -6.168 14.430 -19.320 1.00 47.16 185 PRO A O 1
ATOM 1535 N N . ASP A 1 186 ? -4.648 13.184 -18.275 1.00 51.91 186 ASP A N 1
ATOM 1536 C CA . ASP A 1 186 ? -4.790 13.856 -16.971 1.00 51.91 186 ASP A CA 1
ATOM 1537 C C . ASP A 1 186 ? -4.504 15.362 -17.012 1.00 51.91 186 ASP A C 1
ATOM 1539 O O . ASP A 1 186 ? -5.186 16.148 -16.356 1.00 51.91 186 ASP A O 1
ATOM 1543 N N . LEU A 1 187 ? -3.550 15.783 -17.843 1.00 50.66 187 LEU A N 1
ATOM 1544 C CA . LEU A 1 187 ? -3.268 17.195 -18.101 1.00 50.66 187 LEU A CA 1
ATOM 1545 C C . LEU A 1 187 ? -4.470 17.924 -18.724 1.00 50.66 187 LEU A C 1
ATOM 1547 O O . LEU A 1 187 ? -4.788 19.035 -18.307 1.00 50.66 187 LEU A O 1
ATOM 1551 N N . VAL A 1 188 ? -5.181 17.275 -19.651 1.00 51.50 188 VAL A N 1
ATOM 1552 C CA . VAL A 1 188 ? -6.387 17.834 -20.286 1.00 51.50 188 VAL A CA 1
ATOM 1553 C C . VAL A 1 188 ? -7.550 17.888 -19.300 1.00 51.50 188 VAL A C 1
ATOM 1555 O O . VAL A 1 188 ? -8.284 18.871 -19.264 1.00 51.50 188 VAL A O 1
ATOM 1558 N N . TRP A 1 189 ? -7.708 16.869 -18.456 1.00 46.97 189 TRP A N 1
ATOM 1559 C CA . TRP A 1 189 ? -8.790 16.831 -17.468 1.00 46.97 189 TRP A CA 1
ATOM 1560 C C . TRP A 1 189 ? -8.556 17.719 -16.247 1.00 46.97 189 TRP A C 1
ATOM 1562 O O . TRP A 1 189 ? -9.520 18.147 -15.623 1.00 46.97 189 TRP A O 1
ATOM 1572 N N . SER A 1 190 ? -7.302 18.032 -15.916 1.00 53.69 190 SER A N 1
ATOM 1573 C CA . SER A 1 190 ? -6.972 18.939 -14.809 1.00 53.69 190 SER A CA 1
ATOM 1574 C C . SER A 1 190 ? -7.235 20.419 -15.116 1.00 53.69 190 SER A C 1
ATOM 1576 O O . SER A 1 190 ? -7.042 21.256 -14.238 1.00 53.69 190 SER A O 1
ATOM 1578 N N . GLY A 1 191 ? -7.628 20.762 -16.352 1.00 54.03 191 GLY A N 1
ATOM 1579 C CA . GLY A 1 191 ? -7.833 22.148 -16.792 1.00 54.03 191 GLY A CA 1
ATOM 1580 C C . GLY A 1 191 ? -6.548 22.984 -16.857 1.00 54.03 191 GLY A C 1
ATOM 1581 O O . GLY A 1 191 ? -6.611 24.179 -17.122 1.00 54.03 191 GLY A O 1
ATOM 1582 N N . LYS A 1 192 ? -5.381 22.365 -16.623 1.00 51.56 192 LYS A N 1
ATOM 1583 C CA . LYS A 1 192 ? -4.061 23.017 -16.654 1.00 51.56 192 LYS A CA 1
ATOM 1584 C C . LYS A 1 192 ? -3.537 23.271 -18.065 1.00 51.56 192 LYS A C 1
ATOM 1586 O O . LYS A 1 192 ? -2.546 23.971 -18.219 1.00 51.56 192 LYS A O 1
ATOM 1591 N N . VAL A 1 193 ? -4.176 22.680 -19.070 1.00 54.50 193 VAL A N 1
ATOM 1592 C CA . VAL A 1 193 ? -3.863 22.867 -20.488 1.00 54.50 193 VAL A CA 1
ATOM 1593 C C . VAL A 1 193 ? -5.005 23.657 -21.114 1.00 54.50 193 VAL A C 1
ATOM 1595 O O . VAL A 1 193 ? -6.171 23.282 -20.963 1.00 54.50 193 VAL A O 1
ATOM 1598 N N . GLY A 1 194 ? -4.678 24.752 -21.804 1.00 57.59 194 GLY A N 1
ATOM 1599 C CA . GLY A 1 194 ? -5.671 25.558 -22.511 1.00 57.59 194 GLY A CA 1
ATOM 1600 C C . GLY A 1 194 ? -6.389 24.736 -23.586 1.00 57.59 194 GLY A C 1
ATOM 1601 O O . GLY A 1 194 ? -5.822 23.802 -24.156 1.00 57.59 194 GLY A O 1
ATOM 1602 N N . LYS A 1 195 ? -7.647 25.079 -23.890 1.00 51.91 195 LYS A N 1
ATOM 1603 C CA . LYS A 1 195 ? -8.466 24.353 -24.880 1.00 51.91 195 LYS A CA 1
ATOM 1604 C C . LYS A 1 195 ? -7.762 24.230 -26.242 1.00 51.91 195 LYS A C 1
ATOM 1606 O O . LYS A 1 195 ? -7.814 23.173 -26.862 1.00 51.91 195 LYS A O 1
ATOM 1611 N N . GLU A 1 196 ? -7.041 25.270 -26.657 1.00 56.34 196 GLU A N 1
ATOM 1612 C CA . GLU A 1 196 ? -6.252 25.283 -27.894 1.0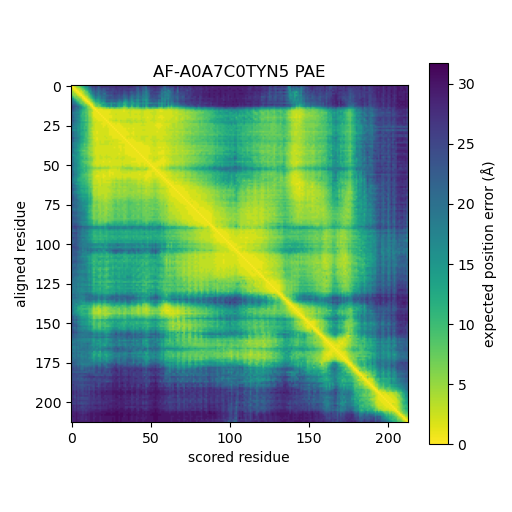0 56.34 196 GLU A CA 1
ATOM 1613 C C . GLU A 1 196 ? -5.056 24.321 -27.854 1.00 56.34 196 GLU A C 1
ATOM 1615 O O . GLU A 1 196 ? -4.857 23.565 -28.801 1.00 56.34 196 GLU A O 1
ATOM 1620 N N . GLU A 1 197 ? -4.297 24.260 -26.756 1.00 56.75 197 GLU A N 1
ATOM 1621 C CA . GLU A 1 197 ? -3.191 23.299 -26.612 1.00 56.75 197 GLU A CA 1
ATOM 1622 C C . GLU A 1 197 ? -3.690 21.850 -26.588 1.00 56.75 197 GLU A C 1
ATOM 1624 O O . GLU A 1 197 ? -3.084 20.977 -27.213 1.00 56.75 197 GLU A O 1
ATOM 1629 N N . ALA A 1 198 ? -4.816 21.587 -25.917 1.00 53.94 198 ALA A N 1
ATOM 1630 C CA . ALA A 1 198 ? -5.436 20.265 -25.891 1.00 53.94 198 ALA A CA 1
ATOM 1631 C C . ALA A 1 198 ? -5.914 19.835 -27.290 1.00 53.94 198 ALA A C 1
ATOM 1633 O O . ALA A 1 198 ? -5.717 18.682 -27.685 1.00 53.94 198 ALA A O 1
ATOM 1634 N N . GLU A 1 199 ? -6.483 20.761 -28.068 1.00 56.06 199 GLU A N 1
ATOM 1635 C CA . GLU A 1 199 ? -6.874 20.522 -29.460 1.00 56.06 199 GLU A CA 1
ATOM 1636 C C . GLU A 1 199 ? -5.669 20.341 -30.392 1.00 56.06 199 GLU A C 1
ATOM 1638 O O . GLU A 1 199 ? -5.732 19.517 -31.304 1.00 56.06 199 GLU A O 1
ATOM 1643 N N . VAL A 1 200 ? -4.567 21.065 -30.178 1.00 61.50 200 VAL A N 1
ATOM 1644 C CA . VAL A 1 200 ? -3.319 20.890 -30.942 1.00 61.50 200 VAL A CA 1
ATOM 1645 C C . VAL A 1 200 ? -2.687 19.529 -30.643 1.00 61.50 200 VAL A C 1
ATOM 1647 O O . VAL A 1 200 ? -2.312 18.816 -31.576 1.00 61.50 200 VAL A O 1
ATOM 1650 N N . LEU A 1 201 ? -2.631 19.115 -29.373 1.00 53.38 201 LEU A N 1
ATOM 1651 C CA . LEU A 1 201 ? -2.181 17.778 -28.964 1.00 53.38 201 LEU A CA 1
ATOM 1652 C C . LEU A 1 201 ? -3.072 16.674 -29.552 1.00 53.38 201 LEU A C 1
ATOM 1654 O O . LEU A 1 201 ? -2.554 15.703 -30.107 1.00 53.38 201 LEU A O 1
ATOM 1658 N N . GLY A 1 202 ? -4.398 16.845 -29.499 1.00 52.59 202 GLY A N 1
ATOM 1659 C CA . GLY A 1 202 ? -5.361 15.932 -30.123 1.00 52.59 202 GLY A CA 1
ATOM 1660 C C . GLY A 1 202 ? -5.151 15.810 -31.636 1.00 52.59 202 GLY A C 1
ATOM 1661 O O . GLY A 1 202 ? -4.977 14.706 -32.156 1.00 52.59 202 GLY A O 1
ATOM 1662 N N . ARG A 1 203 ? -5.041 16.943 -32.343 1.00 54.34 203 ARG A N 1
ATOM 1663 C CA . ARG A 1 203 ? -4.790 16.987 -33.794 1.00 54.34 203 ARG A CA 1
ATOM 1664 C C . ARG A 1 203 ? -3.414 16.435 -34.180 1.00 54.34 203 ARG A C 1
ATOM 1666 O O . ARG A 1 203 ? -3.283 15.795 -35.223 1.00 54.34 203 ARG A O 1
ATOM 1673 N N . ALA A 1 204 ? -2.381 16.608 -33.357 1.00 53.12 204 ALA A N 1
ATOM 1674 C CA . ALA A 1 204 ? -1.054 16.023 -33.584 1.00 53.12 204 ALA A CA 1
ATOM 1675 C C . ALA A 1 204 ? -1.053 14.484 -33.458 1.00 53.12 204 ALA A C 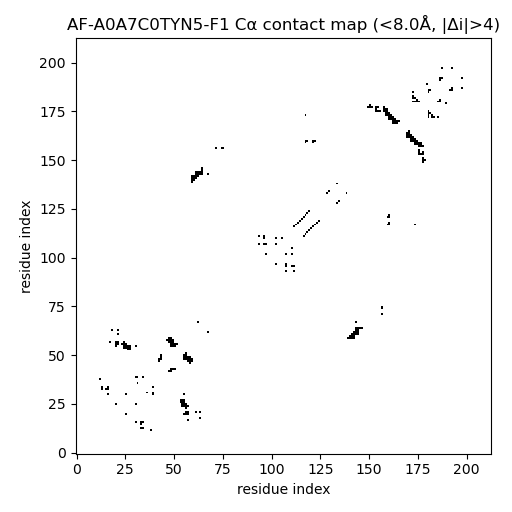1
ATOM 1677 O O . ALA A 1 204 ? -0.270 13.798 -34.125 1.00 53.12 204 ALA A O 1
ATOM 1678 N N . LEU A 1 205 ? -1.943 13.932 -32.628 1.00 44.81 205 LEU A N 1
ATOM 1679 C CA . LEU A 1 205 ? -2.147 12.488 -32.489 1.00 44.81 205 LEU A CA 1
ATOM 1680 C C . LEU A 1 205 ? -3.001 11.917 -33.633 1.00 44.81 205 LEU A C 1
ATOM 1682 O O . LEU A 1 205 ? -2.709 10.825 -34.124 1.00 44.81 205 LEU A O 1
ATOM 1686 N N . GLU A 1 206 ? -3.994 12.667 -34.114 1.00 45.81 206 GLU A N 1
ATOM 1687 C CA . GLU A 1 206 ? -4.839 12.275 -35.252 1.00 45.81 206 GLU A CA 1
ATOM 1688 C C . GLU A 1 206 ? -4.132 12.413 -36.608 1.00 45.81 206 GLU A C 1
ATOM 1690 O O . GLU A 1 206 ? -4.244 11.528 -37.456 1.00 45.81 206 GLU A O 1
ATOM 1695 N N . SER A 1 207 ? -3.321 13.456 -36.801 1.00 42.88 207 SER A N 1
ATOM 1696 C CA . SER A 1 207 ? -2.581 13.714 -38.051 1.00 42.88 207 SER A CA 1
ATOM 1697 C C . SER A 1 207 ? -1.475 12.695 -38.352 1.00 42.88 207 SER A C 1
ATOM 1699 O O . SER A 1 207 ? -0.965 12.644 -39.471 1.00 42.88 207 SER A O 1
ATOM 1701 N N . LYS A 1 208 ? -1.128 11.811 -37.404 1.00 43.06 208 LYS A N 1
ATOM 1702 C CA . LYS A 1 208 ? -0.261 10.649 -37.675 1.00 43.06 208 LYS A CA 1
ATOM 1703 C C . LYS A 1 208 ? -1.000 9.447 -38.275 1.00 43.06 208 LYS A C 1
ATOM 1705 O O . LYS A 1 208 ? -0.325 8.497 -38.667 1.00 43.06 208 LYS A O 1
ATOM 1710 N N . LYS A 1 209 ? -2.334 9.485 -38.429 1.00 40.69 209 LYS A N 1
ATOM 1711 C CA . LYS A 1 209 ? -3.094 8.459 -39.174 1.00 40.69 209 LYS A CA 1
ATOM 1712 C C . LYS A 1 209 ? -2.919 8.531 -40.702 1.00 40.69 209 LYS A C 1
ATOM 1714 O O . LYS A 1 209 ? -3.353 7.610 -41.383 1.00 40.69 209 LYS A O 1
ATOM 1719 N N . THR A 1 210 ? -2.250 9.550 -41.252 1.00 39.00 210 THR A N 1
ATOM 1720 C CA . THR A 1 210 ? -2.032 9.710 -42.709 1.00 39.00 210 THR A CA 1
ATOM 1721 C C . THR A 1 210 ? -0.610 9.444 -43.204 1.00 39.00 210 THR A C 1
ATOM 1723 O O . THR A 1 210 ? -0.342 9.620 -44.390 1.00 39.00 210 THR A O 1
ATOM 1726 N N . ARG A 1 211 ? 0.305 8.930 -42.372 1.00 34.31 211 ARG A N 1
ATOM 1727 C CA . ARG A 1 211 ? 1.498 8.249 -42.905 1.00 34.31 211 ARG A CA 1
ATOM 1728 C C . ARG A 1 211 ? 1.253 6.749 -42.891 1.00 34.31 211 ARG A C 1
ATOM 1730 O O . ARG A 1 211 ? 1.457 6.104 -41.867 1.00 34.31 211 ARG A O 1
ATOM 1737 N N . LYS A 1 212 ? 0.799 6.231 -44.041 1.00 33.88 212 LYS A N 1
ATOM 1738 C CA . LYS A 1 212 ? 0.923 4.810 -44.388 1.00 33.88 212 LYS A CA 1
ATOM 1739 C C . LYS A 1 212 ? 2.364 4.381 -44.085 1.00 33.88 212 LYS A C 1
ATOM 1741 O O . LYS A 1 212 ? 3.292 4.917 -44.689 1.00 33.88 212 LYS A O 1
ATOM 1746 N N . PHE A 1 213 ? 2.514 3.466 -43.139 1.00 35.97 213 PHE A N 1
ATOM 1747 C CA . PHE A 1 213 ? 3.636 2.544 -43.052 1.00 35.97 213 PHE A CA 1
ATOM 1748 C C . PHE A 1 213 ? 3.041 1.151 -43.181 1.00 35.97 213 PHE A C 1
ATOM 1750 O O . PHE A 1 213 ? 2.018 0.910 -42.498 1.00 35.97 213 PHE A O 1
#